Protein AF-A0A3A1WQ90-F1 (afdb_monomer_lite)

Foldseek 3Di:
DPPPPQADQPLLVVLLVCVVVLCLALLLVQCPPPPLNVQLVVLSVQSVVLVPDRPRDNVSSVVSSVSNVVSSVVSCVPRDADLPLLVVLLVCVVVLCPDPLNVPFDPVLVVQLVVLSVQSVVLVPDNRRHNVSSLVSSLSNVVSSLVSVVVVVVVVVPPPDDDDDDDDDDDDDDDPDPDDDPFPQDLSLLVSLLSNQDPDDDDDPLSVQLVVLSVQSVVLVPDPPRHNVSSVVSSVSNVVSVCSSVPPPPPPPPPDDPDVPPPVDDDPPPPPDDDDDDDDDD

Structure (mmCIF, N/CA/C/O backbone):
data_AF-A0A3A1WQ90-F1
#
_entry.id   AF-A0A3A1WQ90-F1
#
loop_
_atom_site.group_PDB
_atom_site.id
_atom_site.type_symbol
_atom_site.label_atom_id
_atom_site.label_alt_id
_atom_site.label_comp_id
_atom_site.label_asym_id
_atom_site.label_entity_id
_atom_site.label_seq_id
_atom_site.pdbx_PDB_ins_code
_atom_site.Cartn_x
_atom_site.Cartn_y
_atom_site.Cartn_z
_atom_site.occupancy
_atom_site.B_iso_or_equiv
_atom_site.auth_seq_id
_atom_site.auth_comp_id
_atom_site.auth_asym_id
_atom_site.auth_atom_id
_atom_site.pdbx_PDB_model_num
ATOM 1 N N . MET A 1 1 ? -37.397 -6.439 45.849 1.00 36.28 1 MET A N 1
ATOM 2 C CA . MET A 1 1 ? -36.110 -6.952 45.339 1.00 36.28 1 MET A CA 1
ATOM 3 C C . MET A 1 1 ? -35.945 -6.419 43.930 1.00 36.28 1 MET A C 1
ATOM 5 O O . MET A 1 1 ? -36.691 -6.826 43.053 1.00 36.28 1 MET A O 1
ATOM 9 N N . THR A 1 2 ? -35.075 -5.435 43.725 1.00 43.12 2 THR A N 1
ATOM 10 C CA . THR A 1 2 ? -34.721 -4.980 42.378 1.00 43.12 2 THR A CA 1
ATOM 11 C C . THR A 1 2 ? -33.923 -6.094 41.717 1.00 43.12 2 THR A C 1
ATOM 13 O O . THR A 1 2 ? -32.880 -6.507 42.220 1.00 43.12 2 THR A O 1
ATOM 16 N N . GLN A 1 3 ? -34.459 -6.636 40.628 1.00 45.94 3 GLN A N 1
ATOM 17 C CA . GLN A 1 3 ? -33.757 -7.579 39.773 1.00 45.94 3 GLN A CA 1
ATOM 18 C C . GLN A 1 3 ? -32.483 -6.867 39.298 1.00 45.94 3 GLN A C 1
ATOM 20 O O . GLN A 1 3 ? -32.550 -5.890 38.555 1.00 45.94 3 GLN A O 1
ATOM 25 N N . LYS A 1 4 ? -31.324 -7.268 39.831 1.00 51.66 4 LYS A N 1
ATOM 26 C CA . LYS A 1 4 ? -30.023 -6.749 39.408 1.00 51.66 4 LYS A CA 1
ATOM 27 C C . LYS A 1 4 ? -29.797 -7.289 37.999 1.00 51.66 4 LYS A C 1
ATOM 29 O O . LYS A 1 4 ? -29.327 -8.412 37.851 1.00 51.66 4 LYS A O 1
ATOM 34 N N . TYR A 1 5 ? -30.236 -6.548 36.984 1.00 58.00 5 TYR A N 1
ATOM 35 C CA . TYR A 1 5 ? -29.960 -6.885 35.592 1.00 58.00 5 TYR A CA 1
ATOM 36 C C . TYR A 1 5 ? -28.440 -6.978 35.442 1.00 58.00 5 TYR A C 1
ATOM 38 O O . TYR A 1 5 ? -27.727 -6.010 35.708 1.00 58.00 5 TYR A O 1
ATOM 46 N N . ALA A 1 6 ? -27.942 -8.174 35.137 1.00 75.50 6 ALA A N 1
ATOM 47 C CA . ALA A 1 6 ? -26.528 -8.377 34.878 1.00 75.50 6 ALA A CA 1
ATOM 48 C C . ALA A 1 6 ? -26.163 -7.641 33.583 1.00 75.50 6 ALA A C 1
ATOM 50 O O . ALA A 1 6 ? -26.893 -7.737 32.599 1.00 75.50 6 ALA A O 1
ATOM 51 N N . THR A 1 7 ? -25.057 -6.901 33.596 1.00 84.81 7 THR A N 1
ATOM 52 C CA . THR A 1 7 ? -24.517 -6.239 32.404 1.00 84.81 7 THR A CA 1
ATOM 53 C C . THR A 1 7 ? -24.142 -7.285 31.351 1.00 84.81 7 THR A C 1
ATOM 55 O O . THR A 1 7 ? -23.389 -8.214 31.659 1.00 84.81 7 THR A O 1
ATOM 58 N N . ASP A 1 8 ? -24.619 -7.127 30.115 1.00 90.56 8 ASP A N 1
ATOM 59 C CA . ASP A 1 8 ? -24.249 -7.998 28.999 1.00 90.56 8 ASP A CA 1
ATOM 60 C C . ASP A 1 8 ? -22.975 -7.478 28.326 1.00 90.56 8 ASP A C 1
ATOM 62 O O . ASP A 1 8 ? -22.942 -6.380 27.770 1.00 90.56 8 ASP A O 1
ATOM 66 N N . LYS A 1 9 ? -21.917 -8.290 28.384 1.00 92.00 9 LYS A N 1
ATOM 67 C CA . LYS A 1 9 ? -20.589 -8.002 27.825 1.00 92.00 9 LYS A CA 1
ATOM 68 C C . LYS A 1 9 ? -20.275 -8.806 26.565 1.00 92.00 9 LYS A C 1
ATOM 70 O O . LYS A 1 9 ? -19.166 -8.677 26.045 1.00 92.00 9 LYS A O 1
ATOM 75 N N . LYS A 1 10 ? -21.200 -9.643 26.080 1.00 92.50 10 LYS A N 1
ATOM 76 C CA . LYS A 1 10 ? -20.929 -10.616 25.014 1.00 92.50 10 LYS A CA 1
ATOM 77 C C . LYS A 1 10 ? -20.397 -9.945 23.749 1.00 92.50 10 LYS A C 1
ATOM 79 O O . LYS A 1 10 ? -19.328 -10.304 23.279 1.00 92.50 10 LYS A O 1
ATOM 84 N N . ASN A 1 11 ? -21.089 -8.921 23.255 1.00 90.50 11 ASN A N 1
ATOM 85 C CA . ASN A 1 11 ? -20.703 -8.245 22.013 1.00 90.50 11 ASN A CA 1
ATOM 86 C C . ASN A 1 11 ? -19.333 -7.557 22.109 1.00 90.50 11 ASN A C 1
ATOM 88 O O . ASN A 1 11 ? -18.578 -7.573 21.144 1.00 90.50 11 ASN A O 1
ATOM 92 N N . LEU A 1 12 ? -19.005 -6.965 23.265 1.00 92.75 12 LEU A N 1
ATOM 93 C CA . LEU A 1 12 ? -17.691 -6.359 23.496 1.00 92.75 12 LEU A CA 1
ATOM 94 C C . LEU A 1 12 ? -16.589 -7.418 23.571 1.00 92.75 12 LEU A C 1
ATOM 96 O O . LEU A 1 12 ? -15.486 -7.177 23.095 1.00 92.75 12 LEU A O 1
ATOM 100 N N . LYS A 1 13 ? -16.886 -8.587 24.148 1.00 91.56 13 LYS A N 1
ATOM 101 C CA . LYS A 1 13 ? -15.952 -9.710 24.204 1.00 91.56 13 LYS A CA 1
ATOM 102 C C . LYS A 1 13 ? -15.689 -10.291 22.813 1.00 91.56 13 LYS A C 1
ATOM 104 O O . LYS A 1 13 ? -14.530 -10.442 22.454 1.00 91.56 13 LYS A O 1
ATOM 109 N N . ASP A 1 14 ? -16.739 -10.545 22.036 1.00 90.88 14 ASP A N 1
ATOM 110 C CA . ASP A 1 14 ? -16.620 -11.069 20.670 1.00 90.88 14 ASP A CA 1
ATOM 111 C C . ASP A 1 14 ? -15.818 -10.101 19.775 1.00 90.88 14 ASP A C 1
ATOM 113 O O . ASP A 1 14 ? -14.917 -10.515 19.049 1.00 90.88 14 ASP A O 1
ATOM 117 N N . GLU A 1 15 ? -16.103 -8.794 19.864 1.00 90.44 15 GLU A N 1
ATOM 118 C CA . GLU A 1 15 ? -15.351 -7.757 19.143 1.00 90.44 15 GLU A CA 1
ATOM 119 C C . GLU A 1 15 ? -13.879 -7.720 19.570 1.00 90.44 15 GLU A C 1
ATOM 121 O O . GLU A 1 15 ? -13.004 -7.546 18.720 1.00 90.44 15 GLU A O 1
ATOM 126 N N . HIS A 1 16 ? -13.623 -7.907 20.871 1.00 88.69 16 HIS A N 1
ATOM 127 C CA . HIS A 1 16 ? -12.279 -7.914 21.424 1.00 88.69 16 HIS A CA 1
ATOM 128 C C . HIS A 1 16 ? -11.449 -9.121 20.954 1.00 88.69 16 HIS A C 1
ATOM 130 O O . HIS A 1 16 ? -10.267 -9.001 20.638 1.00 88.69 16 HIS A O 1
ATOM 136 N N . GLU A 1 17 ? -12.055 -10.305 20.895 1.00 86.12 17 GLU A N 1
ATOM 137 C CA . GLU A 1 17 ? -11.377 -11.526 20.443 1.00 86.12 17 GLU A CA 1
ATOM 138 C C . GLU A 1 17 ? -10.987 -11.444 18.954 1.00 86.12 17 GLU A C 1
ATOM 140 O O . GLU A 1 17 ? -9.893 -11.873 18.575 1.00 86.12 17 GLU A O 1
ATOM 145 N N . ALA A 1 18 ? -11.814 -10.789 18.131 1.00 83.25 18 ALA A N 1
ATOM 146 C CA . ALA A 1 18 ? -11.537 -10.530 16.715 1.00 83.25 18 ALA A CA 1
ATOM 147 C C . ALA A 1 18 ? -10.421 -9.488 16.461 1.00 83.25 18 ALA A C 1
ATOM 149 O O . ALA A 1 18 ? -9.997 -9.306 15.319 1.00 83.25 18 ALA A O 1
ATOM 150 N N . ASP A 1 19 ? -9.930 -8.784 17.489 1.00 82.25 19 ASP A N 1
ATOM 151 C CA . ASP A 1 19 ? -8.873 -7.770 17.334 1.00 82.25 19 ASP A CA 1
ATOM 152 C C . ASP A 1 19 ? -7.534 -8.366 16.906 1.00 82.25 19 ASP A C 1
ATOM 154 O O . ASP A 1 19 ? -6.777 -7.719 16.187 1.00 82.25 19 ASP A O 1
ATOM 158 N N . SER A 1 20 ? -7.250 -9.606 17.311 1.00 79.69 20 SER A N 1
ATOM 159 C CA . SER A 1 20 ? -6.017 -10.298 16.923 1.00 79.69 20 SER A CA 1
ATOM 160 C C . SER A 1 20 ? -5.931 -10.530 15.409 1.00 79.69 20 SER A C 1
ATOM 162 O O . SER A 1 20 ? -4.871 -10.343 14.814 1.00 79.69 20 SER A O 1
ATOM 164 N N . ASP A 1 21 ? -7.053 -10.845 14.762 1.00 87.75 21 ASP A N 1
ATOM 165 C CA . ASP A 1 21 ? -7.129 -10.962 13.304 1.00 87.75 21 ASP A CA 1
ATOM 166 C C . ASP A 1 21 ? -6.999 -9.588 12.633 1.00 87.75 21 ASP A C 1
ATOM 168 O O . ASP A 1 21 ? -6.327 -9.442 11.610 1.00 87.75 21 ASP A O 1
ATOM 172 N N . PHE A 1 22 ? -7.591 -8.553 13.236 1.00 91.25 22 PHE A N 1
ATOM 173 C CA . PHE A 1 22 ? -7.519 -7.191 12.716 1.00 91.25 22 PHE A CA 1
ATOM 174 C C . PHE A 1 22 ? -6.111 -6.585 12.805 1.00 91.25 22 PHE A C 1
ATOM 176 O O . PHE A 1 22 ? -5.673 -5.934 11.859 1.00 91.25 22 PHE A O 1
ATOM 183 N N . GLU A 1 23 ? -5.363 -6.821 13.883 1.00 90.69 23 GLU A N 1
ATOM 184 C CA . GLU A 1 23 ? -3.972 -6.355 14.016 1.00 90.69 23 GLU A CA 1
ATOM 185 C C . GLU A 1 23 ? -3.035 -6.986 12.971 1.00 90.69 23 GLU A C 1
ATOM 187 O O . GLU A 1 23 ? -2.010 -6.402 12.619 1.00 90.69 23 GLU A O 1
ATOM 192 N N . ASN A 1 24 ? -3.405 -8.143 12.417 1.00 90.31 24 ASN A N 1
ATOM 193 C CA . ASN A 1 24 ? -2.681 -8.778 11.318 1.00 90.31 24 ASN A CA 1
ATOM 194 C C . ASN A 1 24 ? -3.121 -8.285 9.927 1.00 90.31 24 ASN A C 1
ATOM 196 O O . ASN A 1 24 ? -2.473 -8.623 8.935 1.00 90.31 24 ASN A O 1
ATOM 200 N N . SER A 1 25 ? -4.180 -7.477 9.828 1.00 94.19 25 SER A N 1
ATOM 201 C CA . SER A 1 25 ? -4.687 -6.958 8.553 1.00 94.19 25 SER A CA 1
ATOM 202 C C . SER A 1 25 ? -3.715 -5.969 7.890 1.00 94.19 25 SER A C 1
ATOM 204 O O . SER A 1 25 ? -2.992 -5.242 8.585 1.00 94.19 25 SER A O 1
ATOM 206 N N . PRO A 1 26 ? -3.699 -5.882 6.546 1.00 94.50 26 PRO A N 1
ATOM 207 C CA . PRO A 1 26 ? -2.886 -4.888 5.857 1.00 94.50 26 PRO A CA 1
ATOM 208 C C . PRO A 1 26 ? -3.291 -3.459 6.231 1.00 94.50 26 PRO A C 1
ATOM 210 O O . PRO A 1 26 ? -2.421 -2.602 6.324 1.00 94.50 26 PRO A O 1
ATOM 213 N N . GLU A 1 27 ? -4.567 -3.184 6.508 1.00 94.06 27 GLU A N 1
ATOM 214 C CA . GLU A 1 27 ? -5.038 -1.856 6.911 1.00 94.06 27 GLU A CA 1
ATOM 215 C C . GLU A 1 27 ? -4.400 -1.393 8.222 1.00 94.06 27 GLU A C 1
ATOM 217 O O . GLU A 1 27 ? -3.956 -0.246 8.320 1.00 94.06 27 GLU A O 1
ATOM 222 N N . PHE A 1 28 ? -4.299 -2.283 9.212 1.00 94.12 28 PHE A N 1
ATOM 223 C CA . PHE A 1 28 ? -3.621 -1.969 10.467 1.00 94.12 28 PHE A CA 1
ATOM 224 C C . PHE A 1 28 ? -2.110 -1.800 10.269 1.00 94.12 28 PHE A C 1
ATOM 226 O O . PHE A 1 28 ? -1.527 -0.830 10.758 1.00 94.12 28 PHE A O 1
ATOM 233 N N . GLN A 1 29 ? -1.476 -2.691 9.500 1.00 93.19 29 GLN A N 1
ATOM 234 C CA . GLN A 1 29 ? -0.044 -2.595 9.196 1.00 93.19 29 GLN A CA 1
ATOM 235 C C . GLN A 1 29 ? 0.300 -1.304 8.432 1.00 93.19 29 GLN A C 1
ATOM 237 O O . GLN A 1 29 ? 1.289 -0.640 8.743 1.00 93.19 29 GLN A O 1
ATOM 242 N N . ASN A 1 30 ? -0.545 -0.894 7.484 1.00 90.25 30 ASN A N 1
ATOM 243 C CA . ASN A 1 30 ? -0.404 0.347 6.718 1.00 90.25 30 ASN A CA 1
ATOM 244 C C . ASN A 1 30 ? -0.595 1.605 7.578 1.00 90.25 30 ASN A C 1
ATOM 246 O O . ASN A 1 30 ? -0.114 2.680 7.217 1.00 90.25 30 ASN A O 1
ATOM 250 N N . ALA A 1 31 ? -1.309 1.488 8.696 1.00 91.81 31 ALA A N 1
ATOM 251 C CA . ALA A 1 31 ? -1.523 2.563 9.655 1.00 91.81 31 ALA A CA 1
ATOM 252 C C . ALA A 1 31 ? -0.442 2.626 10.747 1.00 91.81 31 ALA A C 1
ATOM 254 O O . ALA A 1 31 ? -0.533 3.444 11.662 1.00 91.81 31 ALA A O 1
ATOM 255 N N . ALA A 1 32 ? 0.584 1.771 10.699 1.00 88.44 32 ALA A N 1
ATOM 256 C CA . ALA A 1 32 ? 1.621 1.748 11.721 1.00 88.44 32 ALA A CA 1
ATOM 257 C C . ALA A 1 32 ? 2.259 3.139 11.910 1.00 88.44 32 ALA A C 1
ATOM 259 O O . ALA A 1 32 ? 2.790 3.741 10.978 1.00 88.44 32 ALA A O 1
ATOM 260 N N . GLY A 1 33 ? 2.205 3.649 13.144 1.00 88.06 33 GLY A N 1
ATOM 261 C CA . GLY A 1 33 ? 2.741 4.963 13.504 1.00 88.06 33 GLY A CA 1
ATOM 262 C C . GLY A 1 33 ? 1.810 6.151 13.235 1.00 88.06 33 GLY A C 1
ATOM 263 O O . GLY A 1 33 ? 2.242 7.290 13.416 1.00 88.06 33 GLY A O 1
ATOM 264 N N . THR A 1 34 ? 0.554 5.931 12.830 1.00 90.81 34 THR A N 1
ATOM 265 C CA . THR A 1 34 ? -0.436 7.008 12.673 1.00 90.81 34 THR A CA 1
ATOM 266 C C . THR A 1 34 ? -1.252 7.242 13.952 1.00 90.81 34 THR A C 1
ATOM 268 O O . THR A 1 34 ? -1.393 6.334 14.780 1.00 90.81 34 THR A O 1
ATOM 271 N N . PRO A 1 35 ? -1.835 8.445 14.137 1.00 92.38 35 PRO A N 1
ATOM 272 C CA . PRO A 1 35 ? -2.761 8.709 15.239 1.00 92.38 35 PRO A CA 1
ATOM 273 C C . PRO A 1 35 ? -3.957 7.748 15.282 1.00 92.38 35 PRO A C 1
ATOM 275 O O . PRO A 1 35 ? -4.436 7.417 16.364 1.00 92.38 35 PRO A O 1
ATOM 278 N N . GLU A 1 36 ? -4.434 7.283 14.128 1.00 92.56 36 GLU A N 1
ATOM 279 C CA . GLU A 1 36 ? -5.549 6.345 14.004 1.00 92.56 36 GLU A CA 1
ATOM 280 C C . GLU A 1 36 ? -5.202 4.965 14.583 1.00 92.56 36 GLU A C 1
ATOM 282 O O . GLU A 1 36 ? -6.018 4.378 15.298 1.00 92.56 36 GLU A O 1
ATOM 287 N N . ALA A 1 37 ? -3.982 4.468 14.348 1.00 93.12 37 ALA A N 1
ATOM 288 C CA . ALA A 1 37 ? -3.524 3.206 14.932 1.00 93.12 37 ALA A CA 1
ATOM 289 C C . ALA A 1 37 ? -3.387 3.302 16.457 1.00 93.12 37 ALA A C 1
ATOM 291 O O . ALA A 1 37 ? -3.772 2.380 17.178 1.00 93.12 37 ALA A O 1
ATOM 292 N N . GLU A 1 38 ? -2.902 4.434 16.967 1.00 94.38 38 GLU A N 1
ATOM 293 C CA . GLU A 1 38 ? -2.832 4.679 18.410 1.00 94.38 38 GLU A CA 1
ATOM 294 C C . GLU A 1 38 ? -4.229 4.832 19.036 1.00 94.38 38 GLU A C 1
ATOM 296 O O . GLU A 1 38 ? -4.485 4.313 20.125 1.00 94.38 38 GLU A O 1
ATOM 301 N N . ALA A 1 39 ? -5.171 5.472 18.336 1.00 95.12 39 ALA A N 1
ATOM 302 C CA . ALA A 1 39 ? -6.563 5.569 18.774 1.00 95.12 39 ALA A CA 1
ATOM 303 C C . ALA A 1 39 ? -7.229 4.188 18.879 1.00 95.12 39 ALA A C 1
ATOM 305 O O . ALA A 1 39 ? -7.933 3.923 19.857 1.00 95.12 39 ALA A O 1
ATOM 306 N N . TYR A 1 40 ? -6.963 3.295 17.922 1.00 96.38 40 TYR A N 1
ATOM 307 C CA . TYR A 1 40 ? -7.410 1.905 17.978 1.00 96.38 40 TYR A CA 1
ATOM 308 C C . TYR A 1 40 ? -6.809 1.148 19.167 1.00 96.38 40 TYR A C 1
ATOM 310 O O . TYR A 1 40 ? -7.563 0.591 19.964 1.00 96.38 40 TYR A O 1
ATOM 318 N N . LYS A 1 41 ? -5.482 1.190 19.360 1.00 95.94 41 LYS A N 1
ATOM 319 C CA . LYS A 1 41 ? -4.821 0.537 20.510 1.00 95.94 41 LYS A CA 1
ATOM 320 C C . LYS A 1 41 ? -5.375 1.039 21.842 1.00 95.94 41 LYS A C 1
ATOM 322 O O . LYS A 1 41 ? -5.609 0.259 22.763 1.00 95.94 41 LYS A O 1
ATOM 327 N N . LYS A 1 42 ? -5.650 2.340 21.945 1.00 96.38 42 LYS A N 1
ATOM 328 C CA . LYS A 1 42 ? -6.276 2.912 23.137 1.00 96.38 42 LYS A CA 1
ATOM 329 C C . LYS A 1 42 ? -7.706 2.397 23.338 1.00 96.38 42 LYS A C 1
ATOM 331 O O . LYS A 1 42 ? -8.077 2.060 24.462 1.00 96.38 42 LYS A O 1
ATOM 336 N N . ALA A 1 43 ? -8.515 2.336 22.280 1.00 96.94 43 ALA A N 1
ATOM 337 C CA . ALA A 1 43 ? -9.874 1.798 22.356 1.00 96.94 43 ALA A CA 1
ATOM 338 C C . ALA A 1 43 ? -9.878 0.314 22.764 1.00 96.94 43 ALA A C 1
ATOM 340 O O . ALA A 1 43 ? -10.706 -0.094 23.577 1.00 96.94 43 ALA A O 1
ATOM 341 N N . LEU A 1 44 ? -8.906 -0.456 22.270 1.00 95.62 44 LEU A N 1
ATOM 342 C CA . LEU A 1 44 ? -8.659 -1.848 22.636 1.00 95.62 44 LEU A CA 1
ATOM 343 C C . LEU A 1 44 ? -8.351 -2.009 24.132 1.00 95.62 44 LEU A C 1
ATOM 345 O O . LEU A 1 44 ? -8.929 -2.856 24.816 1.00 95.62 44 LEU A O 1
ATOM 349 N N . GLU A 1 45 ? -7.453 -1.186 24.671 1.00 96.00 45 GLU A N 1
ATOM 350 C CA . GLU A 1 45 ? -7.146 -1.187 26.104 1.00 96.00 45 GLU A CA 1
ATOM 351 C C . GLU A 1 45 ? -8.350 -0.794 26.963 1.00 96.00 45 GLU A C 1
ATOM 353 O O . GLU A 1 45 ? -8.593 -1.396 28.012 1.00 96.00 45 GLU A O 1
ATOM 358 N N . ASP A 1 46 ? -9.113 0.211 26.534 1.00 95.69 46 ASP A N 1
ATOM 359 C CA . ASP A 1 46 ? -10.304 0.659 27.250 1.00 95.69 46 ASP A CA 1
ATOM 360 C C . ASP A 1 46 ? -11.401 -0.426 27.235 1.00 95.69 46 ASP A C 1
ATOM 362 O O . ASP A 1 46 ? -12.014 -0.686 28.274 1.00 95.69 46 ASP A O 1
ATOM 366 N N . ALA A 1 47 ? -11.575 -1.144 26.121 1.00 96.38 47 ALA A N 1
ATOM 367 C CA . ALA A 1 47 ? -12.440 -2.322 26.033 1.00 96.38 47 ALA A CA 1
ATOM 368 C C . ALA A 1 47 ? -12.015 -3.428 27.014 1.00 96.38 47 ALA A C 1
ATOM 370 O O . ALA A 1 47 ? -12.848 -3.920 27.781 1.00 96.38 47 ALA A O 1
ATOM 371 N N . LYS A 1 48 ? -10.716 -3.760 27.079 1.00 95.94 48 LYS A N 1
ATOM 372 C CA . LYS A 1 48 ? -10.168 -4.734 28.047 1.00 95.94 48 LYS A CA 1
ATOM 373 C C . LYS A 1 48 ? -10.463 -4.336 29.495 1.00 95.94 48 LYS A C 1
ATOM 375 O O . LYS A 1 48 ? -10.856 -5.184 30.298 1.00 95.94 48 LYS A O 1
ATOM 380 N N . LYS A 1 49 ? -10.311 -3.053 29.846 1.00 96.62 49 LYS A N 1
ATOM 381 C CA . LYS A 1 49 ? -10.628 -2.548 31.197 1.00 96.62 49 LYS A CA 1
ATOM 382 C C . LYS A 1 49 ? -12.106 -2.746 31.534 1.00 96.62 49 LYS A C 1
ATOM 384 O O . LYS A 1 49 ? -12.415 -3.247 32.611 1.00 96.62 49 LYS A O 1
ATOM 389 N N . VAL A 1 50 ? -13.010 -2.412 30.611 1.00 96.56 50 VAL A N 1
ATOM 390 C CA . VAL A 1 50 ? -14.461 -2.576 30.807 1.00 96.56 50 VAL A CA 1
ATOM 391 C C . VAL A 1 50 ? -14.858 -4.052 30.912 1.00 96.56 50 VAL A C 1
ATOM 393 O O . VAL A 1 50 ? -15.695 -4.412 31.745 1.00 96.56 50 VAL A O 1
ATOM 396 N N . LEU A 1 51 ? -14.241 -4.935 30.125 1.00 93.94 51 LEU A N 1
ATOM 397 C CA . LEU A 1 51 ? -14.465 -6.380 30.222 1.00 93.94 51 LEU A CA 1
ATOM 398 C C . LEU A 1 51 ? -14.064 -6.927 31.600 1.00 93.94 51 LEU A C 1
ATOM 400 O O . LEU A 1 51 ? -14.839 -7.678 32.199 1.00 93.94 51 LEU A O 1
ATOM 404 N N . ASN A 1 52 ? -12.930 -6.473 32.135 1.00 94.81 52 ASN A N 1
ATOM 405 C CA . ASN A 1 52 ? -12.391 -6.915 33.422 1.00 94.81 52 ASN A CA 1
ATOM 406 C C . ASN A 1 52 ? -13.051 -6.265 34.652 1.00 94.81 52 ASN A C 1
ATOM 408 O O . ASN A 1 52 ? -12.887 -6.777 35.756 1.00 94.81 52 ASN A O 1
ATOM 412 N N . ASP A 1 53 ? -13.801 -5.170 34.496 1.00 94.81 53 ASP A N 1
ATOM 413 C CA . ASP A 1 53 ? -14.481 -4.503 35.614 1.00 94.81 53 ASP A CA 1
ATOM 414 C C . ASP A 1 53 ? -15.793 -5.227 35.996 1.00 94.81 53 ASP A C 1
ATOM 416 O O . ASP A 1 53 ? -16.768 -5.177 35.237 1.00 94.81 53 ASP A O 1
ATOM 420 N N . PRO A 1 54 ? -15.885 -5.881 37.171 1.00 91.50 54 PRO A N 1
ATOM 421 C CA . PRO A 1 54 ? -17.092 -6.597 37.593 1.00 91.50 54 PRO A CA 1
ATOM 422 C C . PRO A 1 54 ? -18.296 -5.675 37.850 1.00 91.50 54 PRO A C 1
ATOM 424 O O . PRO A 1 54 ? -19.425 -6.162 37.914 1.00 91.50 54 PRO A O 1
ATOM 427 N N . ASN A 1 55 ? -18.073 -4.366 37.988 1.00 92.88 55 ASN A N 1
ATOM 428 C CA . ASN A 1 55 ? -19.107 -3.358 38.216 1.00 92.88 55 ASN A CA 1
ATOM 429 C C . ASN A 1 55 ? -19.410 -2.516 36.968 1.00 92.88 55 ASN A C 1
ATOM 431 O O . ASN A 1 55 ? -20.185 -1.563 37.065 1.00 92.88 55 ASN A O 1
ATOM 435 N N . ALA A 1 56 ? -18.834 -2.862 35.810 1.00 94.12 56 ALA A N 1
ATOM 436 C CA . ALA A 1 56 ? -19.095 -2.156 34.565 1.00 94.12 56 ALA A CA 1
ATOM 437 C C . ALA A 1 56 ? -20.601 -2.079 34.278 1.00 94.12 56 ALA A C 1
ATOM 439 O O . ALA A 1 56 ? -21.322 -3.081 34.297 1.00 94.12 56 ALA A O 1
ATOM 440 N N . THR A 1 57 ? -21.063 -0.873 33.981 1.00 94.81 57 THR A N 1
ATOM 441 C CA . THR A 1 57 ? -22.435 -0.586 33.562 1.00 94.81 57 THR A CA 1
ATOM 442 C C . THR A 1 57 ? -22.629 -0.900 32.082 1.00 94.81 57 THR A C 1
ATOM 444 O O . THR A 1 57 ? -21.676 -0.866 31.303 1.00 94.81 57 THR A O 1
ATOM 447 N N . GLN A 1 58 ? -23.877 -1.131 31.664 1.00 93.56 58 GLN A N 1
ATOM 448 C CA . GLN A 1 58 ? -24.189 -1.350 30.247 1.00 93.56 58 GLN A CA 1
ATOM 449 C C . GLN A 1 58 ? -23.736 -0.175 29.369 1.00 93.56 58 GLN A C 1
ATOM 451 O O . GLN A 1 58 ? -23.125 -0.389 28.332 1.00 93.56 58 GLN A O 1
ATOM 456 N N . ALA A 1 59 ? -23.908 1.064 29.842 1.00 94.44 59 ALA A N 1
ATOM 457 C CA . ALA A 1 59 ? -23.450 2.251 29.123 1.00 94.44 59 ALA A CA 1
ATOM 458 C C . ALA A 1 59 ? -21.926 2.266 28.892 1.00 94.44 59 ALA A C 1
ATOM 460 O O . ALA A 1 59 ? -21.472 2.701 27.838 1.00 94.44 59 ALA A O 1
ATOM 461 N N . GLN A 1 60 ? -21.124 1.779 29.849 1.00 96.62 60 GLN A N 1
ATOM 462 C CA . GLN A 1 60 ? -19.669 1.662 29.675 1.00 96.62 60 GLN A CA 1
ATOM 463 C C . GLN A 1 60 ? -19.301 0.579 28.657 1.00 96.62 60 GLN A C 1
ATOM 465 O O . GLN A 1 60 ? -18.366 0.773 27.883 1.00 96.62 60 GLN A O 1
ATOM 470 N N . VAL A 1 61 ? -20.032 -0.540 28.646 1.00 96.19 61 VAL A N 1
ATOM 471 C CA . VAL A 1 61 ? -19.846 -1.616 27.661 1.00 96.19 61 VAL A CA 1
ATOM 472 C C . VAL A 1 61 ? -20.180 -1.127 26.257 1.00 96.19 61 VAL A C 1
ATOM 474 O O . VAL A 1 61 ? -19.362 -1.281 25.351 1.00 96.19 61 VAL A O 1
ATOM 477 N N . ASP A 1 62 ? -21.339 -0.495 26.088 1.00 95.19 62 ASP A N 1
ATOM 478 C CA . ASP A 1 62 ? -21.812 -0.012 24.791 1.00 95.19 62 ASP A CA 1
ATOM 479 C C . ASP A 1 62 ? -20.888 1.083 24.235 1.00 95.19 62 ASP A C 1
ATOM 481 O O . ASP A 1 62 ? -20.540 1.074 23.054 1.00 95.19 62 ASP A O 1
ATOM 485 N N . GLU A 1 63 ? -20.426 1.997 25.092 1.00 97.00 63 GLU A N 1
ATOM 486 C CA . GLU A 1 63 ? -19.493 3.056 24.705 1.00 97.00 63 GLU A CA 1
ATOM 487 C C . GLU A 1 63 ? -18.109 2.509 24.324 1.00 97.00 63 GLU A C 1
ATOM 489 O O . GLU A 1 63 ? -17.512 2.980 23.353 1.00 97.00 63 GLU A O 1
ATOM 494 N N . ALA A 1 64 ? -17.592 1.513 25.053 1.00 97.62 64 ALA A N 1
ATOM 495 C CA . ALA A 1 64 ? -16.333 0.856 24.703 1.00 97.62 64 ALA A CA 1
ATOM 496 C C . ALA A 1 64 ? -16.442 0.100 23.371 1.00 97.62 64 ALA A C 1
ATOM 498 O O . ALA A 1 64 ? -15.562 0.232 22.519 1.00 97.62 64 ALA A O 1
ATOM 499 N N . LEU A 1 65 ? -17.550 -0.619 23.157 1.00 96.25 65 LEU A N 1
ATOM 500 C CA . LEU A 1 65 ? -17.828 -1.329 21.908 1.00 96.25 65 LEU A CA 1
ATOM 501 C C . LEU A 1 65 ? -17.890 -0.363 20.724 1.00 96.25 65 LEU A C 1
ATOM 503 O O . LEU A 1 65 ? -17.263 -0.598 19.690 1.00 96.25 65 LEU A O 1
ATOM 507 N N . ARG A 1 66 ? -18.621 0.744 20.881 1.00 97.25 66 ARG A N 1
ATOM 508 C CA . ARG A 1 66 ? -18.742 1.780 19.854 1.00 97.25 66 ARG A CA 1
ATOM 509 C C . ARG A 1 66 ? -17.379 2.378 19.507 1.00 97.25 66 ARG A C 1
ATOM 511 O O . ARG A 1 66 ? -17.023 2.419 18.336 1.00 97.25 66 ARG A O 1
ATOM 518 N N . LYS A 1 67 ? -16.591 2.784 20.509 1.00 97.50 67 LYS A N 1
ATOM 519 C CA . LYS A 1 67 ? -15.248 3.354 20.300 1.00 97.50 67 LYS A CA 1
ATOM 520 C C . LYS A 1 67 ? -14.307 2.402 19.566 1.00 97.50 67 LYS A C 1
ATOM 522 O O . LYS A 1 67 ? -13.596 2.845 18.667 1.00 97.50 67 LYS A O 1
ATOM 527 N N . LEU A 1 68 ? -14.305 1.122 19.936 1.00 96.38 68 LEU A N 1
ATOM 528 C CA . LEU A 1 68 ? -13.466 0.113 19.289 1.00 96.38 68 LEU A CA 1
ATOM 529 C C . LEU A 1 68 ? -13.847 -0.062 17.812 1.00 96.38 68 LEU A C 1
ATOM 531 O O . LEU A 1 68 ? -12.979 -0.006 16.940 1.00 96.38 68 LEU A O 1
ATOM 535 N N . ARG A 1 69 ? -15.147 -0.171 17.515 1.00 95.88 69 ARG A N 1
ATOM 536 C CA . ARG A 1 69 ? -15.659 -0.270 16.138 1.00 95.88 69 ARG A CA 1
ATOM 537 C C . ARG A 1 69 ? -15.371 0.971 15.305 1.00 95.88 69 ARG A C 1
ATOM 539 O O . ARG A 1 69 ? -14.947 0.849 14.160 1.00 95.88 69 ARG A O 1
ATOM 546 N N . ASP A 1 70 ? -15.576 2.155 15.870 1.00 96.25 70 ASP A N 1
ATOM 547 C CA . ASP A 1 70 ? -15.308 3.418 15.182 1.00 96.25 70 ASP A CA 1
ATOM 548 C C . ASP A 1 70 ? -13.820 3.533 14.818 1.00 96.25 70 ASP A C 1
ATOM 550 O O . ASP A 1 70 ? -13.489 3.913 13.694 1.00 96.25 70 ASP A O 1
ATOM 554 N N . ALA A 1 71 ? -12.921 3.135 15.726 1.00 96.38 71 ALA A N 1
ATOM 555 C CA . ALA A 1 71 ? -11.485 3.133 15.467 1.00 96.38 71 ALA A CA 1
ATOM 556 C C . ALA A 1 71 ? -11.078 2.115 14.384 1.00 96.38 71 ALA A C 1
ATOM 558 O O . ALA A 1 71 ? -10.317 2.468 13.481 1.00 96.38 71 ALA A O 1
ATOM 559 N N . LYS A 1 72 ? -11.630 0.889 14.405 1.00 94.69 72 LYS A N 1
ATOM 560 C CA . LYS A 1 72 ? -11.434 -0.098 13.322 1.00 94.69 72 LYS A CA 1
ATOM 561 C C . LYS A 1 72 ? -11.901 0.442 11.975 1.00 94.69 72 LYS A C 1
ATOM 563 O O . LYS A 1 72 ? -11.163 0.400 10.995 1.00 94.69 72 LYS A O 1
ATOM 568 N N . ASN A 1 73 ? -13.113 0.987 11.925 1.00 94.62 73 ASN A N 1
ATOM 569 C CA . ASN A 1 73 ? -13.689 1.523 10.695 1.00 94.62 73 ASN A CA 1
ATOM 570 C C . ASN A 1 73 ? -12.878 2.700 10.148 1.00 94.62 73 ASN A C 1
ATOM 572 O O . ASN A 1 73 ? -12.715 2.815 8.933 1.00 94.62 73 ASN A O 1
ATOM 576 N N . ALA A 1 74 ? -12.357 3.569 11.018 1.00 93.94 74 ALA A N 1
ATOM 577 C CA . ALA A 1 74 ? -11.472 4.654 10.609 1.00 93.94 74 ALA A CA 1
ATOM 578 C C . ALA A 1 74 ? -10.229 4.102 9.899 1.00 93.94 74 ALA A C 1
ATOM 580 O O . ALA A 1 74 ? -9.967 4.489 8.761 1.00 93.94 74 ALA A O 1
ATOM 581 N N . LEU A 1 75 ? -9.550 3.129 10.515 1.00 94.19 75 LEU A N 1
ATOM 582 C CA . LEU A 1 75 ? -8.377 2.468 9.944 1.00 94.19 75 LEU A CA 1
ATOM 583 C C . LEU A 1 75 ? -8.668 1.806 8.593 1.00 94.19 75 LEU A C 1
ATOM 585 O O . LEU A 1 75 ? -7.961 2.055 7.615 1.00 94.19 75 LEU A O 1
ATOM 589 N N . VAL A 1 76 ? -9.750 1.026 8.514 1.00 92.38 76 VAL A N 1
ATOM 590 C CA . VAL A 1 76 ? -10.159 0.344 7.276 1.00 92.38 76 VAL A CA 1
ATOM 591 C C . VAL A 1 76 ? -10.451 1.335 6.155 1.00 92.38 76 VAL A C 1
ATOM 593 O O . VAL A 1 76 ? -10.187 1.051 4.991 1.00 92.38 76 VAL A O 1
ATOM 596 N N . ASN A 1 77 ? -10.998 2.508 6.464 1.00 89.81 77 ASN A N 1
ATOM 597 C CA . ASN A 1 77 ? -11.357 3.486 5.443 1.00 89.81 77 ASN A CA 1
ATOM 598 C C . ASN A 1 77 ? -10.170 4.335 4.973 1.00 89.81 77 ASN A C 1
ATOM 600 O O . ASN A 1 77 ? -10.128 4.693 3.794 1.00 89.81 77 ASN A O 1
ATOM 604 N N . SER A 1 78 ? -9.214 4.658 5.849 1.00 89.81 78 SER A N 1
ATOM 605 C CA . SER A 1 78 ? -8.090 5.546 5.517 1.00 89.81 78 SER A CA 1
ATOM 606 C C . SER A 1 78 ? -6.812 4.823 5.079 1.00 89.81 78 SER A C 1
ATOM 608 O O . SER A 1 78 ? -5.994 5.441 4.389 1.00 89.81 78 SER A O 1
ATOM 610 N N . HIS A 1 79 ? -6.643 3.540 5.422 1.00 92.06 79 HIS A N 1
ATOM 611 C CA . HIS A 1 79 ? -5.384 2.800 5.233 1.00 92.06 79 HIS A CA 1
ATOM 612 C C . HIS A 1 79 ? -5.501 1.543 4.360 1.00 92.06 79 HIS A C 1
ATOM 614 O O . HIS A 1 79 ? -4.674 0.635 4.451 1.00 92.06 79 HIS A O 1
ATOM 620 N N . LYS A 1 80 ? -6.485 1.506 3.454 1.00 92.56 80 LYS A N 1
ATOM 621 C CA . LYS A 1 80 ? -6.554 0.467 2.413 1.00 92.56 80 LYS A CA 1
ATOM 622 C C . LYS A 1 80 ? -5.279 0.443 1.578 1.00 92.56 80 LYS A C 1
ATOM 624 O O . LYS A 1 80 ? -4.768 1.499 1.200 1.00 92.56 80 LYS A O 1
ATOM 629 N N . THR A 1 81 ? -4.829 -0.759 1.232 1.00 92.00 81 THR A N 1
ATOM 630 C CA . THR A 1 81 ? -3.740 -0.946 0.273 1.00 92.00 81 THR A CA 1
ATOM 631 C C . THR A 1 81 ? -4.174 -0.469 -1.115 1.00 92.00 81 THR A C 1
ATOM 633 O O . THR A 1 81 ? -5.154 -0.959 -1.678 1.00 92.00 81 THR A O 1
ATOM 636 N N . ASP A 1 82 ? -3.428 0.473 -1.688 1.00 91.00 82 ASP A N 1
ATOM 637 C CA . ASP A 1 82 ? -3.615 0.972 -3.048 1.00 91.00 82 ASP A CA 1
ATOM 638 C C . ASP A 1 82 ? -2.656 0.258 -4.006 1.00 91.00 82 ASP A C 1
ATOM 640 O O . ASP A 1 82 ? -1.443 0.473 -3.983 1.00 91.00 82 ASP A O 1
ATOM 644 N N . LYS A 1 83 ? -3.226 -0.581 -4.876 1.00 91.69 83 LYS A N 1
ATOM 645 C CA . LYS A 1 83 ? -2.503 -1.381 -5.875 1.00 91.69 83 LYS A CA 1
ATOM 646 C C . LYS A 1 83 ? -2.478 -0.757 -7.272 1.00 91.69 83 LYS A C 1
ATOM 648 O O . LYS A 1 83 ? -1.857 -1.317 -8.173 1.00 91.69 83 LYS A O 1
ATOM 653 N N . SER A 1 84 ? -3.135 0.385 -7.474 1.00 90.75 84 SER A N 1
ATOM 654 C CA . SER A 1 84 ? -3.399 0.947 -8.809 1.00 90.75 84 SER A CA 1
ATOM 655 C C . SER A 1 84 ? -2.127 1.218 -9.616 1.00 90.75 84 SER A C 1
ATOM 657 O O . SER A 1 84 ? -2.053 0.893 -10.797 1.00 90.75 84 SER A O 1
ATOM 659 N N . SER A 1 85 ? -1.091 1.762 -8.977 1.00 79.38 85 SER A N 1
ATOM 660 C CA . SER A 1 85 ? 0.172 2.080 -9.655 1.00 79.38 85 SER A CA 1
ATOM 661 C C . SER A 1 85 ? 0.961 0.832 -10.053 1.00 79.38 85 SER A C 1
ATOM 663 O O . SER A 1 85 ? 1.569 0.817 -11.120 1.00 79.38 85 SER A O 1
ATOM 665 N N . LEU A 1 86 ? 0.926 -0.216 -9.222 1.00 85.31 86 LEU A N 1
ATOM 666 C CA . LEU A 1 86 ? 1.536 -1.510 -9.536 1.00 85.31 86 LEU A CA 1
ATOM 667 C C . LEU A 1 86 ? 0.793 -2.218 -10.667 1.00 85.31 86 LEU A C 1
ATOM 669 O O . LEU A 1 86 ? 1.433 -2.750 -11.569 1.00 85.31 86 LEU A O 1
ATOM 673 N N . GLN A 1 87 ? -0.540 -2.172 -10.640 1.00 92.06 87 GLN A N 1
ATOM 674 C CA . GLN A 1 87 ? -1.391 -2.738 -11.682 1.00 92.06 87 GLN A CA 1
ATOM 675 C C . GLN A 1 87 ? -1.105 -2.076 -13.032 1.00 92.06 87 GLN A C 1
ATOM 677 O O . GLN A 1 87 ? -0.777 -2.767 -13.987 1.00 92.06 87 GLN A O 1
ATOM 682 N N . ASN A 1 88 ? -1.113 -0.740 -13.081 1.00 84.56 88 ASN A N 1
ATOM 683 C CA . ASN A 1 88 ? -0.824 0.007 -14.305 1.00 84.56 88 ASN A CA 1
ATOM 684 C C . ASN A 1 88 ? 0.566 -0.315 -14.880 1.00 84.56 88 ASN A C 1
ATOM 686 O O . ASN A 1 88 ? 0.712 -0.430 -16.092 1.00 84.56 88 ASN A O 1
ATOM 690 N N . GLU A 1 89 ? 1.590 -0.460 -14.033 1.00 82.38 89 GLU A N 1
ATOM 691 C CA . GLU A 1 89 ? 2.940 -0.812 -14.496 1.00 82.38 89 GLU A CA 1
ATOM 692 C C . GLU A 1 89 ? 3.014 -2.255 -15.019 1.00 82.38 89 GLU A C 1
ATOM 694 O O . GLU A 1 89 ? 3.689 -2.514 -16.013 1.00 82.38 89 GLU A O 1
ATOM 699 N N . ALA A 1 90 ? 2.320 -3.194 -14.369 1.00 91.38 90 ALA A N 1
ATOM 700 C CA . ALA A 1 90 ? 2.258 -4.587 -14.804 1.00 91.38 90 ALA A CA 1
ATOM 701 C C . ALA A 1 90 ? 1.450 -4.760 -16.103 1.00 91.38 90 ALA A C 1
ATOM 703 O O . ALA A 1 90 ? 1.811 -5.593 -16.934 1.00 91.38 90 ALA A O 1
ATOM 704 N N . ASP A 1 91 ? 0.392 -3.968 -16.291 1.00 89.31 91 ASP A N 1
ATOM 705 C CA . ASP A 1 91 ? -0.443 -3.970 -17.497 1.00 89.31 91 ASP A CA 1
ATOM 706 C C . ASP A 1 91 ? 0.264 -3.342 -18.710 1.00 89.31 91 ASP A C 1
ATOM 708 O O . ASP A 1 91 ? -0.085 -3.653 -19.847 1.00 89.31 91 ASP A O 1
ATOM 712 N N . ASP A 1 92 ? 1.289 -2.509 -18.492 1.00 86.19 92 ASP A N 1
ATOM 713 C CA . ASP A 1 92 ? 2.136 -1.928 -19.547 1.00 86.19 92 ASP A CA 1
ATOM 714 C C . ASP A 1 92 ? 3.181 -2.924 -20.109 1.00 86.19 92 ASP A C 1
ATOM 716 O O . ASP A 1 92 ? 3.856 -2.634 -21.099 1.00 86.19 92 ASP A O 1
ATOM 720 N N . ASP A 1 93 ? 3.310 -4.126 -19.527 1.00 91.50 93 ASP A N 1
ATOM 721 C CA . ASP A 1 93 ? 4.247 -5.180 -19.969 1.00 91.50 93 ASP A CA 1
ATOM 722 C C . ASP A 1 93 ? 4.184 -5.476 -21.482 1.00 91.50 93 ASP A C 1
ATOM 724 O O . ASP A 1 93 ? 5.235 -5.453 -22.132 1.00 91.50 93 ASP A O 1
ATOM 728 N N . PRO A 1 94 ? 3.006 -5.682 -22.110 1.00 89.25 94 PRO A N 1
ATOM 729 C CA . PRO A 1 94 ? 2.936 -5.943 -23.546 1.00 89.25 94 PRO A CA 1
ATOM 730 C C . PRO A 1 94 ? 3.499 -4.795 -24.392 1.00 89.25 94 PRO A C 1
ATOM 732 O O . PRO A 1 94 ? 4.113 -5.039 -25.430 1.00 89.25 94 PRO A O 1
ATOM 735 N N . VAL A 1 95 ? 3.315 -3.543 -23.958 1.00 82.44 95 VAL A N 1
ATOM 736 C CA . VAL A 1 95 ? 3.845 -2.363 -24.657 1.00 82.44 95 VAL A CA 1
ATOM 737 C C . VAL A 1 95 ? 5.362 -2.336 -24.541 1.00 82.44 95 VAL A C 1
ATOM 739 O O . VAL A 1 95 ? 6.059 -2.185 -25.546 1.00 82.44 95 VAL A O 1
ATOM 742 N N . PHE A 1 96 ? 5.883 -2.542 -23.333 1.00 83.19 96 PHE A N 1
ATOM 743 C CA . PHE A 1 96 ? 7.318 -2.538 -23.086 1.00 83.19 96 PHE A CA 1
ATOM 744 C C . PHE A 1 96 ? 8.048 -3.655 -23.843 1.00 83.19 96 PHE A C 1
ATOM 746 O O . PHE A 1 96 ? 9.078 -3.393 -24.468 1.00 83.19 96 PHE A O 1
ATOM 753 N N . ARG A 1 97 ? 7.491 -4.873 -23.865 1.00 87.56 97 ARG A N 1
ATOM 754 C CA . ARG A 1 97 ? 8.071 -6.022 -24.582 1.00 87.56 97 ARG A CA 1
ATOM 755 C C . ARG A 1 97 ? 8.168 -5.831 -26.092 1.00 87.56 97 ARG A C 1
ATOM 757 O O . ARG A 1 97 ? 9.080 -6.365 -26.717 1.00 87.56 97 ARG A O 1
ATOM 764 N N . ASN A 1 98 ? 7.252 -5.059 -26.669 1.00 79.12 98 ASN A N 1
ATOM 765 C CA . ASN A 1 98 ? 7.280 -4.709 -28.089 1.00 79.12 98 ASN A CA 1
ATOM 766 C C . ASN A 1 98 ? 8.281 -3.584 -28.405 1.00 79.12 98 ASN A C 1
ATOM 768 O O . ASN A 1 98 ? 8.541 -3.296 -29.574 1.00 79.12 98 ASN A O 1
ATOM 772 N N . GLY A 1 99 ? 8.839 -2.928 -27.385 1.00 74.06 99 GLY A N 1
ATOM 773 C CA . GLY A 1 99 ? 9.816 -1.862 -27.544 1.00 74.06 99 GLY A CA 1
ATOM 774 C C . GLY A 1 99 ? 11.197 -2.382 -27.941 1.00 74.06 99 GLY A C 1
ATOM 775 O O . GLY A 1 99 ? 11.675 -3.397 -27.433 1.00 74.06 99 GLY A O 1
ATOM 776 N N . VAL A 1 100 ? 11.892 -1.616 -28.789 1.00 75.25 100 VAL A N 1
ATOM 777 C CA . VAL A 1 100 ? 13.281 -1.898 -29.200 1.00 75.25 100 VAL A CA 1
ATOM 778 C C . VAL A 1 100 ? 14.217 -2.161 -28.007 1.00 75.25 100 VAL A C 1
ATOM 780 O O . VAL A 1 100 ? 14.985 -3.119 -28.099 1.00 75.25 100 VAL A O 1
ATOM 783 N N . PRO A 1 101 ? 14.152 -1.413 -26.878 1.00 75.44 101 PRO A N 1
ATOM 784 C CA . PRO A 1 101 ? 15.015 -1.687 -25.730 1.00 75.44 101 PRO A CA 1
ATOM 785 C C . PRO A 1 101 ? 14.890 -3.116 -25.197 1.00 75.44 101 PRO A C 1
ATOM 787 O O . PRO A 1 101 ? 15.902 -3.722 -24.860 1.00 75.44 101 PRO A O 1
ATOM 790 N N . TYR A 1 102 ? 13.674 -3.668 -25.161 1.00 77.31 102 TYR A N 1
ATOM 791 C CA . TYR A 1 102 ? 13.426 -5.029 -24.690 1.00 77.31 102 TYR A CA 1
ATOM 792 C C . TYR A 1 102 ? 13.865 -6.078 -25.715 1.00 77.31 102 TYR A C 1
ATOM 794 O O . TYR A 1 102 ? 14.523 -7.049 -25.356 1.00 77.31 102 TYR A O 1
ATOM 802 N N . LEU A 1 103 ? 13.565 -5.859 -26.999 1.00 78.00 103 LEU A N 1
ATOM 803 C CA . LEU A 1 103 ? 13.894 -6.800 -28.078 1.00 78.00 103 LEU A CA 1
ATOM 804 C C . LEU A 1 103 ? 15.400 -7.049 -28.240 1.00 78.00 103 LEU A C 1
ATOM 806 O O . LEU A 1 103 ? 15.789 -8.111 -28.722 1.00 78.00 103 LEU A O 1
ATOM 810 N N . ILE A 1 104 ? 16.244 -6.087 -27.852 1.00 78.50 104 ILE A N 1
ATOM 811 C CA . ILE A 1 104 ? 17.709 -6.212 -27.932 1.00 78.50 104 ILE A CA 1
ATOM 812 C C . ILE A 1 104 ? 18.392 -6.351 -26.561 1.00 78.50 104 ILE A C 1
ATOM 814 O O . ILE A 1 104 ? 19.630 -6.311 -26.468 1.00 78.50 104 ILE A O 1
ATOM 818 N N . ALA A 1 105 ? 17.601 -6.479 -25.494 1.00 77.19 105 ALA A N 1
ATOM 819 C CA . ALA A 1 105 ? 18.102 -6.716 -24.148 1.00 77.19 105 ALA A CA 1
ATOM 820 C C . ALA A 1 105 ? 18.813 -8.075 -24.062 1.00 77.19 105 ALA A C 1
ATOM 822 O O . ALA A 1 105 ? 18.493 -9.015 -24.790 1.00 77.19 105 ALA A O 1
ATOM 823 N N . GLY A 1 106 ? 19.810 -8.175 -23.181 1.00 81.19 106 GLY A N 1
ATOM 824 C CA . GLY A 1 106 ? 20.459 -9.451 -22.900 1.00 81.19 106 GLY A CA 1
ATOM 825 C C . GLY A 1 106 ? 19.577 -10.339 -22.023 1.00 81.19 106 GLY A C 1
ATOM 826 O O . GLY A 1 106 ? 18.693 -9.852 -21.315 1.00 81.19 106 GLY A O 1
ATOM 827 N N . SER A 1 107 ? 19.843 -11.649 -22.044 1.00 88.06 107 SER A N 1
ATOM 828 C CA . SER A 1 107 ? 19.105 -12.616 -21.221 1.00 88.06 107 SER A CA 1
ATOM 829 C C . SER A 1 107 ? 19.072 -12.244 -19.730 1.00 88.06 107 SER A C 1
ATOM 831 O O . SER A 1 107 ? 17.978 -12.249 -19.179 1.00 88.06 107 SER A O 1
ATOM 833 N N . PRO A 1 108 ? 20.183 -11.826 -19.079 1.00 86.88 108 PRO A N 1
ATOM 834 C CA . PRO A 1 108 ? 20.148 -11.477 -17.656 1.00 86.88 108 PRO A CA 1
ATOM 835 C C . PRO A 1 108 ? 19.190 -10.324 -17.326 1.00 86.88 108 PRO A C 1
ATOM 837 O O . PRO A 1 108 ? 18.502 -10.364 -16.312 1.00 86.88 108 PRO A O 1
ATOM 840 N N . GLU A 1 109 ? 19.109 -9.295 -18.175 1.00 82.44 109 GLU A N 1
ATOM 841 C CA . GLU A 1 109 ? 18.207 -8.165 -17.932 1.00 82.44 109 GLU A CA 1
ATOM 842 C C . GLU A 1 109 ? 16.739 -8.533 -18.159 1.00 82.44 109 GLU A C 1
ATOM 844 O O . GLU A 1 109 ? 15.859 -8.077 -17.426 1.00 82.44 109 GLU A O 1
ATOM 849 N N . VAL A 1 110 ? 16.478 -9.364 -19.171 1.00 90.31 110 VAL A N 1
ATOM 850 C CA . VAL A 1 110 ? 15.141 -9.893 -19.455 1.00 90.31 110 VAL A CA 1
ATOM 851 C C . VAL A 1 110 ? 14.667 -10.792 -18.315 1.00 90.31 110 VAL A C 1
ATOM 853 O O . VAL A 1 110 ? 13.516 -10.672 -17.891 1.00 90.31 110 VAL A O 1
ATOM 856 N N . ASP A 1 111 ? 15.542 -11.646 -17.786 1.00 94.31 111 ASP A N 1
ATOM 857 C CA . ASP A 1 111 ? 15.244 -12.532 -16.660 1.00 94.31 111 ASP A CA 1
ATOM 858 C C . ASP A 1 111 ? 14.940 -11.731 -15.386 1.00 94.31 111 ASP A C 1
ATOM 860 O O . ASP A 1 111 ? 13.913 -11.973 -14.748 1.00 94.31 111 ASP A O 1
ATOM 864 N N . ASP A 1 112 ? 15.752 -10.713 -15.072 1.00 90.19 112 ASP A N 1
ATOM 865 C CA . ASP A 1 112 ? 15.516 -9.793 -13.951 1.00 90.19 112 ASP A CA 1
ATOM 866 C C . ASP A 1 112 ? 14.144 -9.102 -14.052 1.00 90.19 112 ASP A C 1
ATOM 868 O O . ASP A 1 112 ? 13.397 -9.029 -13.069 1.00 90.19 112 ASP A O 1
ATOM 872 N N . TYR A 1 113 ? 13.795 -8.593 -15.240 1.00 91.19 113 TYR A N 1
ATOM 873 C CA . TYR A 1 113 ? 12.503 -7.946 -15.484 1.00 91.19 113 TYR A CA 1
ATOM 874 C C . TYR A 1 113 ? 11.338 -8.931 -15.361 1.00 91.19 113 TYR A C 1
ATOM 876 O O . TYR A 1 113 ? 10.347 -8.638 -14.690 1.00 91.19 113 TYR A O 1
ATOM 884 N N . ASN A 1 114 ? 11.459 -10.121 -15.953 1.00 96.50 114 ASN A N 1
ATOM 885 C CA . ASN A 1 114 ? 10.431 -11.157 -15.871 1.00 96.50 114 ASN A CA 1
ATOM 886 C C . ASN A 1 114 ? 10.216 -11.618 -14.422 1.00 96.50 114 ASN A C 1
ATOM 888 O O . ASN A 1 114 ? 9.073 -11.812 -14.002 1.00 96.50 114 ASN A O 1
ATOM 892 N N . GLN A 1 115 ? 11.289 -11.746 -13.636 1.00 96.31 115 GLN A N 1
ATOM 893 C CA . GLN A 1 115 ? 11.192 -12.042 -12.211 1.00 96.31 115 GLN A CA 1
ATOM 894 C C . GLN A 1 115 ? 10.457 -10.922 -11.462 1.00 96.31 115 GLN A C 1
ATOM 896 O O . GLN A 1 115 ? 9.533 -11.205 -10.699 1.00 96.31 115 GLN A O 1
ATOM 901 N N . ALA A 1 116 ? 10.819 -9.658 -11.695 1.00 88.06 116 ALA A N 1
ATOM 902 C CA . ALA A 1 116 ? 10.158 -8.521 -11.058 1.00 88.06 116 ALA A CA 1
ATOM 903 C C . ALA A 1 116 ? 8.667 -8.421 -11.434 1.00 88.06 116 ALA A C 1
ATOM 905 O O . ALA A 1 116 ? 7.836 -8.127 -10.576 1.00 88.06 116 ALA A O 1
ATOM 906 N N . LEU A 1 117 ? 8.311 -8.720 -12.686 1.00 97.25 117 LEU A N 1
ATOM 907 C CA . LEU A 1 117 ? 6.923 -8.761 -13.150 1.00 97.25 117 LEU A CA 1
ATOM 908 C C . LEU A 1 117 ? 6.130 -9.895 -12.483 1.00 97.25 117 LEU A C 1
ATOM 910 O O . LEU A 1 117 ? 4.974 -9.702 -12.106 1.00 97.25 117 LEU A O 1
ATOM 914 N N . ASN A 1 118 ? 6.740 -11.066 -12.299 1.00 97.69 118 ASN A N 1
ATOM 915 C CA . ASN A 1 118 ? 6.113 -12.173 -11.576 1.00 97.69 118 ASN A CA 1
ATOM 916 C C . ASN A 1 118 ? 5.881 -11.821 -10.101 1.00 97.69 118 ASN A C 1
ATOM 918 O O . ASN A 1 118 ? 4.789 -12.047 -9.586 1.00 97.69 118 ASN A O 1
ATOM 922 N N . GLU A 1 119 ? 6.862 -11.210 -9.434 1.00 92.88 119 GLU A N 1
ATOM 923 C CA . GLU A 1 119 ? 6.712 -10.726 -8.056 1.00 92.88 119 GLU A CA 1
ATOM 924 C C . GLU A 1 119 ? 5.616 -9.654 -7.941 1.00 92.88 119 GLU A C 1
ATOM 926 O O . GLU A 1 119 ? 4.783 -9.723 -7.036 1.00 92.88 119 GLU A O 1
ATOM 931 N N . ALA A 1 120 ? 5.545 -8.717 -8.892 1.00 92.06 120 ALA A N 1
ATOM 932 C CA . ALA A 1 120 ? 4.461 -7.741 -8.978 1.00 92.06 120 ALA A CA 1
ATOM 933 C C . ALA A 1 120 ? 3.087 -8.415 -9.088 1.00 92.06 120 ALA A C 1
ATOM 935 O O . ALA A 1 120 ? 2.168 -8.059 -8.352 1.00 92.06 120 ALA A O 1
ATOM 936 N N . ARG A 1 121 ? 2.947 -9.431 -9.948 1.00 98.12 121 ARG A N 1
ATOM 937 C CA . ARG A 1 121 ? 1.695 -10.192 -10.105 1.00 98.12 121 ARG A CA 1
ATOM 938 C C . ARG A 1 121 ? 1.306 -10.952 -8.838 1.00 98.12 121 ARG A C 1
ATOM 940 O O . ARG A 1 121 ? 0.126 -10.960 -8.493 1.00 98.12 121 ARG A O 1
ATOM 947 N N . LEU A 1 122 ? 2.273 -11.527 -8.120 1.00 98.44 122 LEU A N 1
ATOM 948 C CA . LEU A 1 122 ? 2.021 -12.173 -6.828 1.00 98.44 122 LEU A CA 1
ATOM 949 C C . LEU A 1 122 ? 1.450 -11.172 -5.817 1.00 98.44 122 LEU A C 1
ATOM 951 O O . LEU A 1 122 ? 0.389 -11.423 -5.248 1.00 98.44 122 LEU A O 1
ATOM 955 N N . VAL A 1 123 ? 2.076 -10.001 -5.674 1.00 96.38 123 VAL A N 1
ATOM 956 C CA . VAL A 1 123 ? 1.598 -8.935 -4.774 1.00 96.38 123 VAL A CA 1
ATOM 957 C C . VAL A 1 123 ? 0.228 -8.391 -5.200 1.00 96.38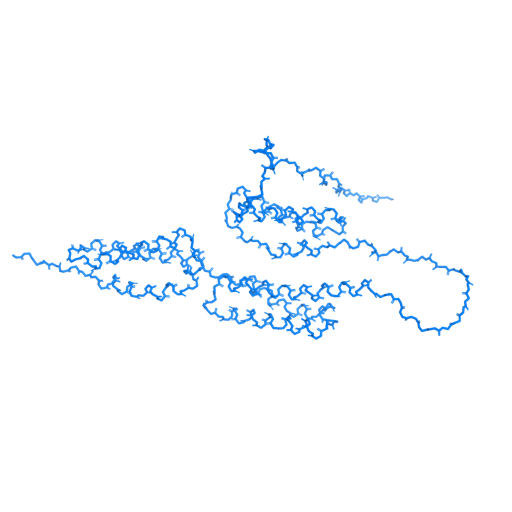 123 VAL A C 1
ATOM 959 O O . VAL A 1 123 ? -0.621 -8.106 -4.353 1.00 96.38 123 VAL A O 1
ATOM 962 N N . LEU A 1 124 ? -0.038 -8.274 -6.504 1.00 96.88 124 LEU A N 1
ATOM 963 C CA . LEU A 1 124 ? -1.354 -7.875 -7.015 1.00 96.88 124 LEU A CA 1
ATOM 964 C C . LEU A 1 124 ? -2.443 -8.887 -6.633 1.00 96.88 124 LEU A C 1
ATOM 966 O O . LEU A 1 124 ? -3.515 -8.473 -6.183 1.00 96.88 124 LEU A O 1
ATOM 970 N N . SER A 1 125 ? -2.145 -10.185 -6.727 1.00 98.00 125 SER A N 1
ATOM 971 C CA . SER A 1 125 ? -3.076 -11.271 -6.392 1.00 98.00 125 SER A CA 1
ATOM 972 C C . SER A 1 125 ? -3.262 -11.524 -4.892 1.00 98.00 125 SER A C 1
ATOM 974 O O . SER A 1 125 ? -4.279 -12.090 -4.502 1.00 98.00 125 SER A O 1
ATOM 976 N N . ASP A 1 126 ? -2.315 -11.098 -4.053 1.00 96.75 126 ASP A N 1
ATOM 977 C CA . ASP A 1 126 ? -2.352 -11.333 -2.608 1.00 96.75 126 ASP A CA 1
ATOM 978 C C . ASP A 1 126 ? -3.375 -10.410 -1.908 1.00 96.75 126 ASP A C 1
ATOM 980 O O . ASP A 1 126 ? -3.163 -9.192 -1.858 1.00 96.75 126 ASP A O 1
ATOM 984 N N . PRO A 1 127 ? -4.480 -10.935 -1.345 1.00 95.12 127 PRO A N 1
ATOM 985 C CA . PRO A 1 127 ? -5.478 -10.117 -0.653 1.00 95.12 127 PRO A CA 1
ATOM 986 C C . PRO A 1 127 ? -4.945 -9.458 0.628 1.00 95.12 127 PRO A C 1
ATOM 988 O O . PRO A 1 127 ? -5.542 -8.490 1.092 1.00 95.12 127 PRO A O 1
ATOM 991 N N . HIS A 1 128 ? -3.825 -9.936 1.176 1.00 94.56 128 HIS A N 1
ATOM 992 C CA . HIS A 1 128 ? -3.205 -9.427 2.400 1.00 94.56 128 HIS A CA 1
ATOM 993 C C . HIS A 1 128 ? -1.953 -8.583 2.141 1.00 94.56 128 HIS A C 1
ATOM 995 O O . HIS A 1 128 ? -1.242 -8.232 3.082 1.00 94.56 128 HIS A O 1
ATOM 1001 N N . ALA A 1 129 ? -1.697 -8.211 0.884 1.00 93.62 129 ALA A N 1
ATOM 1002 C CA . ALA A 1 129 ? -0.581 -7.340 0.552 1.00 93.62 129 ALA A CA 1
ATOM 1003 C C . ALA A 1 129 ? -0.689 -5.990 1.281 1.00 93.62 129 ALA A C 1
ATOM 1005 O O . ALA A 1 129 ? -1.692 -5.275 1.189 1.00 93.62 129 ALA A O 1
ATOM 1006 N N . THR A 1 130 ? 0.392 -5.612 1.950 1.00 92.38 130 THR A N 1
ATOM 1007 C CA . THR A 1 130 ? 0.592 -4.287 2.541 1.00 92.38 130 THR A CA 1
ATOM 1008 C C . THR A 1 130 ? 0.997 -3.268 1.480 1.00 92.38 130 THR A C 1
ATOM 1010 O O . THR A 1 130 ? 1.536 -3.617 0.424 1.00 92.38 130 THR A O 1
ATOM 1013 N N . GLN A 1 131 ? 0.826 -1.982 1.781 1.00 91.88 131 GLN A N 1
ATOM 1014 C CA . GLN A 1 131 ? 1.306 -0.907 0.916 1.00 91.88 131 GLN A CA 1
ATOM 1015 C C . GLN A 1 131 ? 2.823 -0.990 0.706 1.00 91.88 131 GLN A C 1
ATOM 1017 O O . GLN A 1 131 ? 3.298 -0.804 -0.408 1.00 91.88 131 GLN A O 1
ATOM 1022 N N . ALA A 1 132 ? 3.586 -1.354 1.740 1.00 80.25 132 ALA A N 1
ATOM 1023 C CA . ALA A 1 132 ? 5.035 -1.504 1.633 1.00 80.25 132 ALA A CA 1
ATOM 10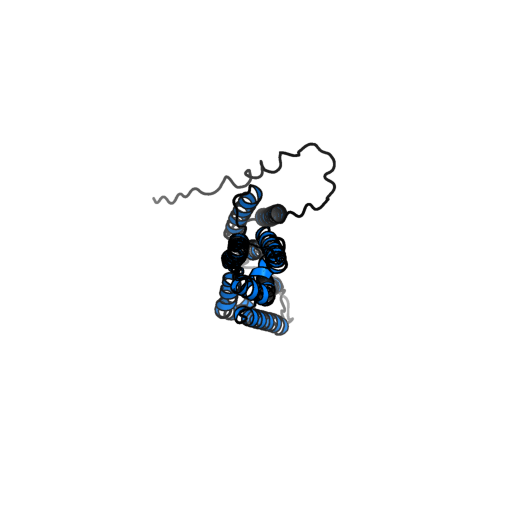24 C C . ALA A 1 132 ? 5.445 -2.601 0.632 1.00 80.25 132 ALA A C 1
ATOM 1026 O O . ALA A 1 132 ? 6.394 -2.413 -0.130 1.00 80.25 132 ALA A O 1
ATOM 1027 N N . GLN A 1 133 ? 4.727 -3.731 0.596 1.00 84.69 133 GLN A N 1
ATOM 1028 C CA . GLN A 1 133 ? 4.961 -4.789 -0.395 1.00 84.69 133 GLN A CA 1
ATOM 1029 C C . GLN A 1 133 ? 4.606 -4.325 -1.812 1.00 84.69 133 GLN A C 1
ATOM 1031 O O . GLN A 1 133 ? 5.369 -4.585 -2.743 1.00 84.69 133 GLN A O 1
ATOM 1036 N N . VAL A 1 134 ? 3.490 -3.607 -1.974 1.00 83.44 134 VAL A N 1
ATOM 1037 C CA . VAL A 1 134 ? 3.089 -3.016 -3.261 1.00 83.44 134 VAL A CA 1
ATOM 1038 C C . VAL A 1 134 ? 4.145 -2.037 -3.768 1.00 83.44 134 VAL A C 1
ATOM 1040 O O . VAL A 1 134 ? 4.587 -2.147 -4.913 1.00 83.44 134 VAL A O 1
ATOM 1043 N N . ASP A 1 135 ? 4.597 -1.126 -2.912 1.00 77.06 135 ASP A N 1
ATOM 1044 C CA . ASP A 1 135 ? 5.594 -0.113 -3.252 1.00 77.06 135 ASP A CA 1
ATOM 1045 C C . ASP A 1 135 ? 6.950 -0.754 -3.582 1.00 77.06 135 ASP A C 1
ATOM 1047 O O . ASP A 1 135 ? 7.624 -0.347 -4.532 1.00 77.06 135 ASP A O 1
ATOM 1051 N N . ALA A 1 136 ? 7.347 -1.795 -2.841 1.00 75.81 136 ALA A N 1
ATOM 1052 C CA . ALA A 1 136 ? 8.573 -2.543 -3.103 1.00 75.81 136 ALA A CA 1
ATOM 1053 C C . ALA A 1 136 ? 8.532 -3.269 -4.456 1.00 75.81 136 ALA A C 1
ATOM 1055 O O . ALA A 1 136 ? 9.500 -3.187 -5.218 1.00 75.81 136 ALA A O 1
ATOM 1056 N N . ALA A 1 137 ? 7.419 -3.935 -4.774 1.00 78.88 137 ALA A N 1
ATOM 1057 C CA . ALA A 1 137 ? 7.234 -4.614 -6.053 1.00 78.88 137 ALA A CA 1
ATOM 1058 C C . ALA A 1 137 ? 7.203 -3.622 -7.226 1.00 78.88 137 ALA A C 1
ATOM 1060 O O . ALA A 1 137 ? 7.875 -3.842 -8.234 1.00 78.88 137 ALA A O 1
ATOM 1061 N N . LEU A 1 138 ? 6.505 -2.491 -7.070 1.00 82.69 138 LEU A N 1
ATOM 1062 C CA . LEU A 1 138 ? 6.453 -1.424 -8.074 1.00 82.69 138 LEU A CA 1
ATOM 1063 C C . LEU A 1 138 ? 7.843 -0.863 -8.356 1.00 82.69 138 LEU A C 1
ATOM 1065 O O . LEU A 1 138 ? 8.247 -0.729 -9.513 1.00 82.69 138 LEU A O 1
ATOM 1069 N N . ARG A 1 139 ? 8.593 -0.559 -7.294 1.00 76.00 139 ARG A N 1
ATOM 1070 C CA . ARG A 1 139 ? 9.962 -0.062 -7.405 1.00 76.00 139 ARG A CA 1
ATOM 1071 C C . ARG A 1 139 ? 10.848 -1.059 -8.149 1.00 76.00 139 ARG A C 1
ATOM 1073 O O . ARG A 1 139 ? 11.528 -0.663 -9.090 1.00 76.00 139 ARG A O 1
ATOM 1080 N N . LYS A 1 140 ? 10.808 -2.344 -7.785 1.00 78.06 140 LYS A N 1
ATOM 1081 C CA . LYS A 1 140 ? 11.623 -3.384 -8.430 1.00 78.06 140 LYS A CA 1
ATOM 1082 C C . LYS A 1 140 ? 11.276 -3.564 -9.913 1.00 78.06 140 LYS A C 1
ATOM 1084 O O . LYS A 1 140 ? 12.179 -3.655 -10.749 1.00 78.06 140 LYS A O 1
ATOM 1089 N N . LEU A 1 141 ? 9.986 -3.573 -10.258 1.00 82.50 141 LEU A N 1
ATOM 1090 C CA . LEU A 1 141 ? 9.531 -3.667 -11.649 1.00 82.50 141 LEU A CA 1
ATOM 1091 C C . LEU A 1 141 ? 10.017 -2.470 -12.481 1.00 82.50 141 LEU A C 1
ATOM 1093 O O . LEU A 1 141 ? 10.536 -2.643 -13.583 1.00 82.50 141 LEU A O 1
ATOM 1097 N N . ARG A 1 142 ? 9.944 -1.258 -11.926 1.00 79.81 142 ARG A N 1
ATOM 1098 C CA . ARG A 1 142 ? 10.444 -0.045 -12.588 1.00 79.81 142 ARG A CA 1
ATOM 1099 C C . ARG A 1 142 ? 11.962 -0.011 -12.719 1.00 79.81 142 ARG A C 1
ATOM 1101 O O . ARG A 1 142 ? 12.462 0.362 -13.773 1.00 79.81 142 ARG A O 1
ATOM 1108 N N . GLU A 1 143 ? 12.699 -0.409 -11.685 1.00 74.50 143 GLU A N 1
ATOM 1109 C CA . GLU A 1 143 ? 14.168 -0.446 -11.704 1.00 74.50 143 GLU A CA 1
ATOM 1110 C C . GLU A 1 143 ? 14.702 -1.415 -12.773 1.00 74.50 143 GLU A C 1
ATOM 1112 O O . GLU A 1 143 ? 15.649 -1.090 -13.488 1.00 74.50 143 GLU A O 1
ATOM 1117 N N . THR A 1 144 ? 14.085 -2.591 -12.922 1.00 77.00 144 THR A N 1
ATOM 1118 C CA . THR A 1 144 ? 14.483 -3.587 -13.937 1.00 77.00 144 THR A CA 1
ATOM 1119 C C . THR A 1 144 ? 14.114 -3.149 -15.356 1.00 77.00 144 THR A C 1
ATOM 1121 O O . THR A 1 144 ? 14.952 -3.233 -16.256 1.00 77.00 144 THR A O 1
ATOM 1124 N N . LYS A 1 145 ? 12.917 -2.578 -15.549 1.00 80.50 145 LYS A N 1
ATOM 1125 C CA . LYS A 1 145 ? 12.506 -1.928 -16.806 1.00 80.50 145 LYS A CA 1
ATOM 1126 C C . LYS A 1 145 ? 13.480 -0.818 -17.211 1.00 80.50 145 LYS A C 1
ATOM 1128 O O . LYS A 1 145 ? 13.930 -0.771 -18.355 1.00 80.50 145 LYS A O 1
ATOM 1133 N N . GLN A 1 146 ? 13.858 0.039 -16.261 1.00 76.56 146 GLN A N 1
ATOM 1134 C CA . GLN A 1 146 ? 14.791 1.138 -16.500 1.00 76.56 146 GLN A CA 1
ATOM 1135 C C . GLN A 1 146 ? 16.192 0.630 -16.850 1.00 76.56 146 GLN A C 1
ATOM 1137 O O . GLN A 1 146 ? 16.795 1.135 -17.788 1.00 76.56 146 GLN A O 1
ATOM 1142 N N . ARG A 1 147 ? 16.683 -0.425 -16.189 1.00 74.75 147 ARG A N 1
ATOM 1143 C CA . ARG A 1 147 ? 17.988 -1.034 -16.502 1.00 74.75 147 ARG A CA 1
ATOM 1144 C C . ARG A 1 147 ? 18.088 -1.489 -17.959 1.00 74.75 147 ARG A C 1
ATOM 1146 O O . ARG A 1 147 ? 19.129 -1.296 -18.585 1.00 74.75 147 ARG A O 1
ATOM 1153 N N . ILE A 1 148 ? 17.020 -2.073 -18.504 1.00 77.31 148 ILE A N 1
ATOM 1154 C CA . ILE A 1 148 ? 16.949 -2.457 -19.922 1.00 77.31 148 ILE A CA 1
ATOM 1155 C C . ILE A 1 148 ? 17.066 -1.218 -20.824 1.00 77.31 148 ILE A C 1
ATOM 1157 O O . ILE A 1 148 ? 17.852 -1.212 -21.773 1.00 77.31 148 ILE A O 1
ATOM 1161 N N . ILE A 1 149 ? 16.330 -0.152 -20.503 1.00 76.19 149 ILE A N 1
ATOM 1162 C CA . ILE A 1 149 ? 16.349 1.114 -21.252 1.00 76.19 149 ILE A CA 1
ATOM 1163 C C . ILE A 1 149 ? 17.736 1.775 -21.189 1.00 76.19 149 ILE A C 1
ATOM 1165 O O . ILE A 1 149 ? 18.271 2.199 -22.213 1.00 76.19 149 ILE A O 1
ATOM 1169 N N . ASP A 1 150 ? 18.360 1.812 -20.016 1.00 72.12 150 ASP A N 1
ATOM 1170 C CA . ASP A 1 150 ? 19.680 2.413 -19.821 1.00 72.12 150 ASP A CA 1
ATOM 1171 C C . ASP A 1 150 ? 20.759 1.640 -20.591 1.00 72.12 150 ASP A C 1
ATOM 1173 O O . ASP A 1 150 ? 21.626 2.234 -21.239 1.00 72.12 150 ASP A O 1
ATOM 1177 N N . LYS A 1 151 ? 20.690 0.302 -20.601 1.00 71.12 151 LYS A N 1
ATOM 1178 C CA . LYS A 1 151 ? 21.599 -0.524 -21.411 1.00 71.12 151 LYS A CA 1
ATOM 1179 C C . LYS A 1 151 ? 21.415 -0.314 -22.908 1.00 71.12 151 LYS A C 1
ATOM 1181 O O . LYS A 1 151 ? 22.406 -0.279 -23.635 1.00 71.12 151 LYS A O 1
ATOM 1186 N N . PHE A 1 152 ? 20.180 -0.149 -23.368 1.00 73.62 152 PHE A N 1
ATOM 1187 C CA . PHE A 1 152 ? 19.900 0.216 -24.754 1.00 73.62 152 PHE A CA 1
ATOM 1188 C C . PHE A 1 152 ? 20.561 1.556 -25.119 1.00 73.62 152 PHE A C 1
ATOM 1190 O O . PHE A 1 152 ? 21.324 1.626 -26.083 1.00 73.62 152 PHE A O 1
ATOM 1197 N N . ASN A 1 153 ? 20.350 2.590 -24.300 1.00 66.56 153 ASN A N 1
ATOM 1198 C CA . ASN A 1 153 ? 20.889 3.931 -24.541 1.00 66.56 153 ASN A CA 1
ATOM 1199 C C . ASN A 1 153 ? 22.425 3.965 -24.489 1.00 66.56 153 ASN A C 1
ATOM 1201 O O . ASN A 1 153 ? 23.067 4.598 -25.324 1.00 66.56 153 ASN A O 1
ATOM 1205 N N . THR A 1 154 ? 23.036 3.249 -23.543 1.00 63.97 154 THR A N 1
ATOM 1206 C CA . THR A 1 154 ? 24.502 3.163 -23.428 1.00 63.97 154 THR A CA 1
ATOM 1207 C C . THR A 1 154 ? 25.144 2.362 -24.562 1.00 63.97 154 THR A C 1
ATOM 1209 O O . THR A 1 154 ? 26.207 2.748 -25.041 1.00 63.97 154 THR A O 1
ATOM 1212 N N . ARG A 1 155 ? 24.494 1.299 -25.057 1.00 62.28 155 ARG A N 1
ATOM 1213 C CA . ARG A 1 155 ? 24.964 0.538 -26.229 1.00 62.28 155 ARG A CA 1
ATOM 1214 C C . ARG A 1 155 ? 24.820 1.336 -27.532 1.00 62.28 155 ARG A C 1
ATOM 1216 O O . ARG A 1 155 ? 25.682 1.225 -28.398 1.00 62.28 155 ARG A O 1
ATOM 1223 N N . GLY A 1 156 ? 23.787 2.174 -27.648 1.00 51.41 156 GLY A N 1
ATOM 1224 C CA . GLY A 1 156 ? 23.601 3.098 -28.775 1.00 51.41 156 GLY A CA 1
ATOM 1225 C C . GLY A 1 156 ? 24.699 4.164 -28.902 1.00 51.41 156 GLY A C 1
ATOM 1226 O O . GLY A 1 156 ? 24.964 4.630 -30.004 1.00 51.41 156 GLY A O 1
ATOM 1227 N N . ASN A 1 157 ? 25.392 4.484 -27.804 1.00 47.16 157 ASN A N 1
ATOM 1228 C CA . ASN A 1 157 ? 26.516 5.428 -27.774 1.00 47.16 157 ASN A CA 1
ATOM 1229 C C . ASN A 1 157 ? 27.892 4.782 -28.050 1.00 47.16 157 ASN A C 1
ATOM 1231 O O . ASN A 1 157 ? 28.897 5.486 -28.055 1.00 47.16 157 ASN A O 1
ATOM 1235 N N . GLY A 1 158 ? 27.959 3.458 -28.248 1.00 41.91 158 GLY A N 1
ATOM 1236 C CA . GLY A 1 158 ? 29.210 2.691 -28.341 1.00 41.91 158 GLY A CA 1
ATOM 1237 C C . GLY A 1 158 ? 29.461 1.993 -29.680 1.00 41.91 158 GLY A C 1
ATOM 1238 O O . GLY A 1 158 ? 30.297 1.094 -29.733 1.00 41.91 158 GLY A O 1
ATOM 1239 N N . PHE A 1 159 ? 28.747 2.354 -30.751 1.00 41.31 159 PHE A N 1
ATOM 1240 C CA . PHE A 1 159 ? 29.007 1.823 -32.096 1.00 41.31 159 PHE A CA 1
ATOM 1241 C C . PHE A 1 159 ? 30.221 2.531 -32.724 1.00 41.31 159 PHE A C 1
ATOM 1243 O O . PHE A 1 159 ? 30.104 3.232 -33.726 1.00 41.31 159 PHE A O 1
ATOM 1250 N N . ASP A 1 160 ? 31.386 2.380 -32.093 1.00 42.84 160 ASP A N 1
ATOM 1251 C CA . ASP A 1 160 ? 32.670 2.728 -32.695 1.00 42.84 160 ASP A CA 1
ATOM 1252 C C . ASP A 1 160 ? 33.066 1.591 -33.652 1.00 42.84 160 ASP A C 1
ATOM 1254 O O . ASP A 1 160 ? 32.968 0.405 -33.322 1.00 42.84 160 ASP A O 1
ATOM 1258 N N . GLY A 1 161 ? 33.377 1.956 -34.891 1.00 38.72 161 GLY A N 1
ATOM 1259 C CA . GLY A 1 161 ? 33.285 1.082 -36.057 1.00 38.72 161 GLY A CA 1
ATOM 1260 C C . GLY A 1 161 ? 34.150 -0.179 -36.002 1.00 38.72 161 GLY A C 1
ATOM 1261 O O . GLY A 1 161 ? 35.374 -0.115 -35.921 1.00 38.72 161 GLY A O 1
ATOM 1262 N N . TYR A 1 162 ? 33.525 -1.341 -36.200 1.00 33.72 162 TYR A N 1
ATOM 1263 C CA . TYR A 1 162 ? 34.238 -2.509 -36.708 1.00 33.72 162 TYR A CA 1
ATOM 1264 C C . TYR A 1 162 ? 34.209 -2.476 -38.241 1.00 33.72 162 TYR A C 1
ATOM 1266 O O . TYR A 1 162 ? 33.233 -2.900 -38.861 1.00 33.72 162 TYR A O 1
ATOM 1274 N N . VAL A 1 163 ? 35.270 -1.947 -38.858 1.00 32.09 163 VAL A N 1
ATOM 1275 C CA . VAL A 1 163 ? 35.520 -2.069 -40.304 1.00 32.09 163 VAL A CA 1
ATOM 1276 C C . VAL A 1 163 ? 36.636 -3.103 -40.501 1.00 32.09 163 VAL A C 1
ATOM 1278 O O . VAL A 1 163 ? 37.729 -2.912 -39.962 1.00 32.09 163 VAL A O 1
ATOM 1281 N N . PRO A 1 164 ? 36.417 -4.204 -41.245 1.00 37.91 164 PRO A N 1
ATOM 1282 C CA . PRO A 1 164 ? 37.492 -5.120 -41.583 1.00 37.91 164 PRO A CA 1
ATOM 1283 C C . PRO A 1 164 ? 38.444 -4.463 -42.595 1.00 37.91 164 PRO A C 1
ATOM 1285 O O . PRO A 1 164 ? 38.033 -3.957 -43.634 1.00 37.91 164 PRO A O 1
ATOM 1288 N N . ASN A 1 165 ? 39.725 -4.485 -42.237 1.00 45.91 165 ASN A N 1
ATOM 1289 C CA . ASN A 1 165 ? 40.917 -4.025 -42.952 1.00 45.91 165 ASN A CA 1
ATOM 1290 C C . ASN A 1 165 ? 40.943 -4.301 -44.475 1.00 45.91 165 ASN A C 1
ATOM 1292 O O . ASN A 1 165 ? 40.921 -5.469 -44.858 1.00 45.91 165 ASN A O 1
ATOM 1296 N N . ALA A 1 166 ? 41.127 -3.260 -45.307 1.00 29.30 166 ALA A N 1
ATOM 1297 C CA . ALA A 1 166 ? 42.001 -3.278 -46.498 1.00 29.30 166 ALA A CA 1
ATOM 1298 C C . ALA A 1 166 ? 42.077 -1.906 -47.213 1.00 29.30 166 ALA A C 1
ATOM 1300 O O . ALA A 1 166 ? 41.071 -1.422 -47.716 1.00 29.30 166 ALA A O 1
ATOM 1301 N N . GLY A 1 167 ? 43.299 -1.375 -47.365 1.00 29.27 167 GLY A N 1
ATOM 1302 C CA . GLY A 1 167 ? 43.722 -0.538 -48.505 1.00 29.27 167 GLY A CA 1
ATOM 1303 C C . GLY A 1 167 ? 43.352 0.950 -48.468 1.00 29.27 167 GLY A C 1
ATOM 1304 O O . GLY A 1 167 ? 42.188 1.313 -48.377 1.00 29.27 167 GLY A O 1
ATOM 1305 N N 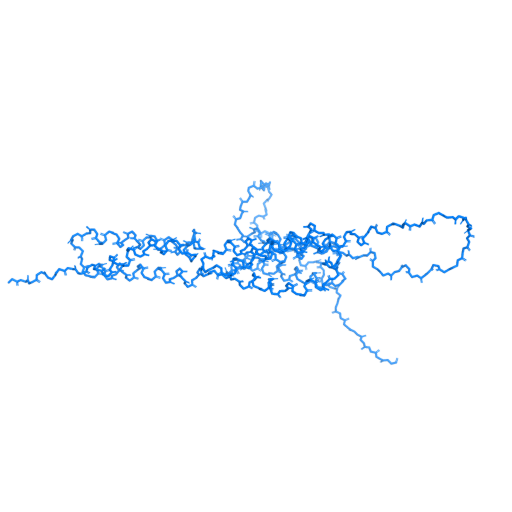. GLY A 1 168 ? 44.364 1.819 -48.561 1.00 33.88 168 GLY A N 1
ATOM 1306 C CA . GLY A 1 168 ? 44.203 3.274 -48.524 1.00 33.88 168 GLY A CA 1
ATOM 1307 C C . GLY A 1 168 ? 43.548 3.875 -49.768 1.00 33.88 168 GLY A C 1
ATOM 1308 O O . GLY A 1 168 ? 43.499 3.231 -50.806 1.00 33.88 168 GLY A O 1
ATOM 1309 N N . HIS A 1 169 ? 43.065 5.111 -49.630 1.00 27.53 169 HIS A N 1
ATOM 1310 C CA . HIS A 1 169 ? 43.280 6.247 -50.537 1.00 27.53 169 HIS A CA 1
ATOM 1311 C C . HIS A 1 169 ? 42.587 7.495 -49.953 1.00 27.53 169 HIS A C 1
ATOM 1313 O O . HIS A 1 169 ? 41.428 7.452 -49.547 1.00 27.53 169 HIS A O 1
ATOM 1319 N N . GLU A 1 170 ? 43.348 8.585 -49.868 1.00 27.53 170 GLU A N 1
ATOM 1320 C CA . GLU A 1 170 ? 42.928 9.931 -49.463 1.00 27.53 170 GLU A CA 1
ATOM 1321 C C . GLU A 1 170 ? 42.099 10.614 -50.571 1.00 27.53 170 GLU A C 1
ATOM 1323 O O . GLU A 1 170 ? 42.385 10.410 -51.752 1.00 27.53 170 GLU A O 1
ATOM 1328 N N . GLY A 1 171 ? 41.155 11.490 -50.195 1.00 25.03 171 GLY A N 1
ATOM 1329 C CA . GLY A 1 171 ? 40.745 12.627 -51.040 1.00 25.03 171 GLY A CA 1
ATOM 1330 C C . GLY A 1 171 ? 39.260 12.758 -51.414 1.00 25.03 171 GLY A C 1
ATOM 1331 O O . GLY A 1 171 ? 38.837 12.264 -52.451 1.00 25.03 171 GLY A O 1
ATOM 1332 N N . ASP A 1 172 ? 38.542 13.529 -50.590 1.00 25.34 172 ASP A N 1
ATOM 1333 C CA . ASP A 1 172 ? 37.492 14.526 -50.883 1.00 25.34 172 ASP A CA 1
ATOM 1334 C C . ASP A 1 172 ? 36.169 14.184 -51.607 1.00 25.34 172 ASP A C 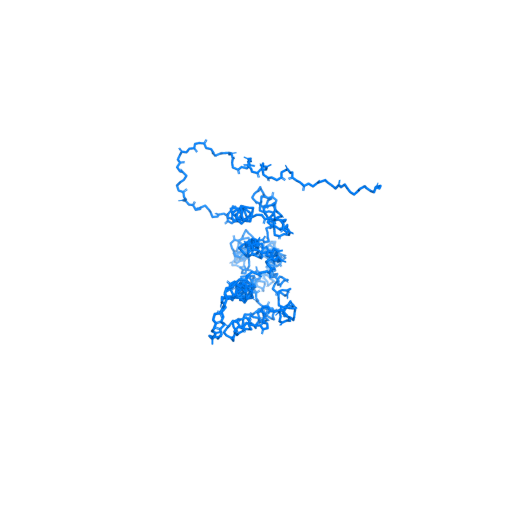1
ATOM 1336 O O . ASP A 1 172 ? 36.108 13.947 -52.811 1.00 25.34 172 ASP A O 1
ATOM 1340 N N . GLY A 1 173 ? 35.062 14.421 -50.881 1.00 28.95 173 GLY A N 1
ATOM 1341 C CA . GLY A 1 173 ? 33.805 14.922 -51.456 1.00 28.95 173 GLY A CA 1
ATOM 1342 C C . GLY A 1 173 ? 32.527 14.396 -50.794 1.00 28.95 173 GLY A C 1
ATOM 1343 O O . GLY A 1 173 ? 32.184 13.236 -50.961 1.00 28.95 173 GLY A O 1
ATOM 1344 N N . TYR A 1 174 ? 31.790 15.300 -50.128 1.00 26.73 174 TYR A N 1
ATOM 1345 C CA . TYR A 1 174 ? 30.454 15.153 -49.503 1.00 26.73 174 TYR A CA 1
ATOM 1346 C C . TYR A 1 174 ? 30.396 14.778 -48.011 1.00 26.73 174 TYR A C 1
ATOM 1348 O O . TYR A 1 174 ? 29.656 13.891 -47.592 1.00 26.73 174 TYR A O 1
ATOM 1356 N N . ALA A 1 175 ? 31.063 15.563 -47.164 1.00 34.75 175 ALA A N 1
ATOM 1357 C CA . ALA A 1 175 ? 30.592 15.756 -45.794 1.00 34.75 175 ALA A CA 1
ATOM 1358 C C . ALA A 1 175 ? 29.396 16.722 -45.815 1.00 34.75 175 ALA A C 1
ATOM 1360 O O . ALA A 1 175 ? 29.617 17.907 -46.017 1.00 34.75 175 ALA A O 1
ATOM 1361 N N . ASN A 1 176 ? 28.159 16.223 -45.662 1.00 36.16 176 ASN A N 1
ATOM 1362 C CA . ASN A 1 176 ? 26.991 16.973 -45.155 1.00 36.16 176 ASN A CA 1
ATOM 1363 C C . ASN A 1 176 ? 25.787 16.044 -44.889 1.00 36.16 176 ASN A C 1
ATOM 1365 O O . ASN A 1 176 ? 24.873 15.932 -45.699 1.00 36.16 176 ASN A O 1
ATOM 1369 N N . ASN A 1 177 ? 25.779 15.403 -43.720 1.00 32.47 177 ASN A N 1
ATOM 1370 C CA . ASN A 1 177 ? 24.687 15.511 -42.742 1.00 32.47 177 ASN A CA 1
ATOM 1371 C C . ASN A 1 177 ? 25.219 15.010 -41.392 1.00 32.47 177 ASN A C 1
ATOM 1373 O O . ASN A 1 177 ? 24.840 13.962 -40.879 1.00 32.47 177 ASN A O 1
ATOM 1377 N N . ALA A 1 178 ? 26.157 15.774 -40.841 1.00 37.06 178 ALA A N 1
ATOM 1378 C CA . ALA A 1 178 ? 26.517 15.697 -39.438 1.00 37.06 178 ALA A CA 1
ATOM 1379 C C . ALA A 1 178 ? 25.606 16.652 -38.651 1.00 37.06 178 ALA A C 1
ATOM 1381 O O . ALA A 1 178 ? 26.087 17.645 -38.122 1.00 37.06 178 ALA A O 1
ATOM 1382 N N . ASN A 1 179 ? 24.286 16.426 -38.632 1.00 43.56 179 ASN A N 1
ATOM 1383 C CA . ASN A 1 179 ? 23.415 17.044 -37.628 1.00 43.56 179 ASN A CA 1
ATOM 1384 C C . ASN A 1 179 ? 22.050 16.345 -37.508 1.00 43.56 179 ASN A C 1
ATOM 1386 O O . ASN A 1 179 ? 21.054 16.792 -38.073 1.00 43.56 179 ASN A O 1
ATOM 1390 N N . ALA A 1 180 ? 21.988 15.290 -36.697 1.00 35.56 180 ALA A N 1
ATOM 1391 C CA . ALA A 1 180 ? 20.791 14.993 -35.918 1.00 35.56 180 ALA A CA 1
ATOM 1392 C C . ALA A 1 180 ? 21.181 14.243 -34.636 1.00 35.56 180 ALA A C 1
ATOM 1394 O O . ALA A 1 180 ? 21.244 13.020 -34.592 1.00 35.56 180 ALA A O 1
ATOM 1395 N N . ASN A 1 181 ? 21.390 15.044 -33.590 1.00 38.34 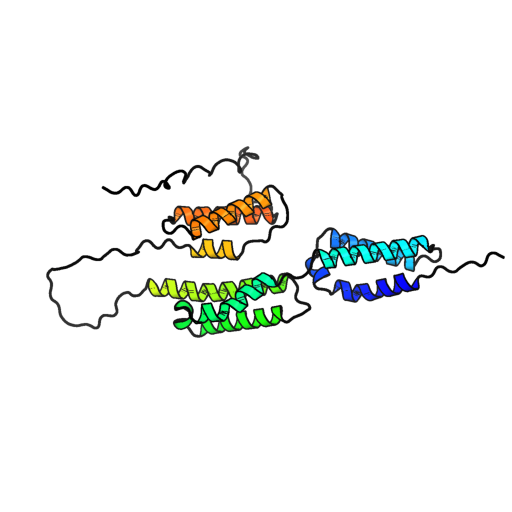181 ASN A N 1
ATOM 1396 C CA . ASN A 1 181 ? 21.312 14.690 -32.173 1.00 38.34 181 ASN A CA 1
ATOM 1397 C C . ASN A 1 181 ? 22.552 14.111 -31.462 1.00 38.34 181 ASN A C 1
ATOM 1399 O O . ASN A 1 181 ? 22.479 13.099 -30.774 1.00 38.34 181 ASN A O 1
ATOM 1403 N N . ALA A 1 182 ? 23.657 14.858 -31.496 1.00 33.38 182 ALA A N 1
ATOM 1404 C CA . ALA A 1 182 ? 24.733 14.766 -30.499 1.00 33.38 182 ALA A CA 1
ATOM 1405 C C . ALA A 1 182 ? 24.435 15.583 -29.211 1.00 33.38 182 ALA A C 1
ATOM 1407 O O . ALA A 1 182 ? 25.352 15.988 -28.506 1.00 33.38 182 ALA A O 1
ATOM 1408 N N . ASN A 1 183 ? 23.157 15.867 -28.921 1.00 43.91 183 ASN A N 1
ATOM 1409 C CA . ASN A 1 183 ? 22.711 16.728 -27.816 1.00 43.91 183 ASN A CA 1
ATOM 1410 C C . ASN A 1 183 ? 21.468 16.153 -27.106 1.00 43.91 183 ASN A C 1
ATOM 1412 O O . ASN A 1 183 ? 20.621 16.895 -26.606 1.00 43.91 183 ASN A O 1
ATOM 1416 N N . ALA A 1 184 ? 21.329 14.824 -27.072 1.00 51.94 184 ALA A N 1
ATOM 1417 C CA . ALA A 1 184 ? 20.272 14.179 -26.306 1.00 51.94 184 ALA A CA 1
ATOM 1418 C C . ALA A 1 184 ? 20.588 14.336 -24.811 1.00 51.94 184 ALA A C 1
ATOM 1420 O O . ALA A 1 184 ? 21.370 13.578 -24.245 1.00 51.94 184 ALA A O 1
ATOM 1421 N N . VAL A 1 185 ? 20.019 15.367 -24.191 1.00 55.72 185 VAL A N 1
ATOM 1422 C CA . VAL A 1 185 ? 20.154 15.634 -22.757 1.00 55.72 185 VAL A CA 1
ATOM 1423 C C . VAL A 1 185 ? 19.634 14.434 -21.961 1.00 55.72 185 VAL A C 1
ATOM 1425 O O . VAL A 1 185 ? 18.504 13.988 -22.177 1.00 55.72 185 VAL A O 1
ATOM 1428 N N . ASP A 1 186 ? 20.455 13.904 -21.050 1.00 60.78 186 ASP A N 1
ATOM 1429 C CA . ASP A 1 186 ? 20.129 12.715 -20.261 1.00 60.78 186 ASP A CA 1
ATOM 1430 C C . ASP A 1 186 ? 19.071 13.056 -19.206 1.00 60.78 186 ASP A C 1
ATOM 1432 O O . ASP A 1 186 ? 19.349 13.699 -18.194 1.00 60.78 186 ASP A O 1
ATOM 1436 N N . LYS A 1 187 ? 17.837 12.612 -19.457 1.00 65.44 187 LYS A N 1
ATOM 1437 C CA . LYS A 1 187 ? 16.667 12.815 -18.590 1.00 65.44 187 LYS A CA 1
ATOM 1438 C C . LYS A 1 187 ? 16.345 11.606 -17.714 1.00 65.44 187 LYS A C 1
ATOM 1440 O O . LYS A 1 187 ? 15.331 11.635 -17.014 1.00 65.44 187 LYS A O 1
ATOM 1445 N N . SER A 1 188 ? 17.175 10.562 -17.724 1.00 66.12 188 SER A N 1
ATOM 1446 C CA . SER A 1 188 ? 16.921 9.302 -17.009 1.00 66.12 188 SER A CA 1
ATOM 1447 C C . SER A 1 188 ? 16.731 9.518 -15.502 1.00 66.12 188 SER A C 1
ATOM 1449 O O . SER A 1 188 ? 15.746 9.054 -14.926 1.00 66.12 188 SER A O 1
ATOM 1451 N N . ALA A 1 189 ? 17.594 10.318 -14.870 1.00 62.91 189 ALA A N 1
ATOM 1452 C CA . ALA A 1 189 ? 17.504 10.647 -13.447 1.00 62.91 189 ALA A CA 1
ATOM 1453 C C . ALA A 1 189 ? 16.232 11.440 -13.094 1.00 62.91 189 ALA A C 1
ATOM 1455 O O . ALA A 1 189 ? 15.637 11.228 -12.035 1.00 62.91 189 ALA A O 1
ATOM 1456 N N . LEU A 1 190 ? 15.796 12.331 -13.990 1.00 68.69 190 LEU A N 1
ATOM 1457 C CA . LEU A 1 190 ? 14.573 13.118 -13.820 1.00 68.69 190 LEU A CA 1
ATOM 1458 C C . LEU A 1 190 ? 13.330 12.246 -13.979 1.00 68.69 190 LEU A C 1
ATOM 1460 O O . LEU A 1 190 ? 12.421 12.309 -13.152 1.00 68.69 190 LEU A O 1
ATOM 1464 N N . GLN A 1 191 ? 13.324 11.383 -14.993 1.00 70.88 191 GLN A N 1
ATOM 1465 C CA . GLN A 1 191 ? 12.277 10.394 -15.215 1.00 70.88 191 GLN A CA 1
ATOM 1466 C C . GLN A 1 191 ? 12.157 9.434 -14.022 1.00 70.88 191 GLN A C 1
ATOM 1468 O O . GLN A 1 191 ? 11.048 9.179 -13.553 1.00 70.88 191 GLN A O 1
ATOM 1473 N N . ALA A 1 192 ? 13.280 8.952 -13.483 1.00 65.50 192 ALA A N 1
ATOM 1474 C CA . ALA A 1 192 ? 13.309 8.073 -12.317 1.00 65.50 192 ALA A CA 1
ATOM 1475 C C . ALA A 1 192 ? 12.727 8.748 -11.064 1.00 65.50 192 ALA A C 1
ATOM 1477 O O . ALA A 1 192 ? 11.972 8.123 -10.317 1.00 65.50 192 ALA A O 1
ATOM 1478 N N . GLU A 1 193 ? 13.034 10.025 -10.828 1.00 67.31 193 GLU A N 1
ATOM 1479 C CA . GLU A 1 193 ? 12.519 10.751 -9.664 1.00 67.31 193 GLU A CA 1
ATOM 1480 C C . GLU A 1 193 ? 11.016 11.072 -9.794 1.00 67.31 193 GLU A C 1
ATOM 1482 O O . GLU A 1 193 ? 10.284 10.974 -8.808 1.00 67.31 193 GLU A O 1
ATOM 1487 N N . ILE A 1 194 ? 10.531 11.372 -11.008 1.00 72.06 194 ILE A N 1
ATOM 1488 C CA . ILE A 1 194 ? 9.094 11.546 -11.303 1.00 72.06 194 ILE A CA 1
ATOM 1489 C C . ILE A 1 194 ? 8.333 10.230 -11.126 1.00 72.06 194 ILE A C 1
ATOM 1491 O O . ILE A 1 194 ? 7.231 10.227 -10.578 1.00 72.06 194 ILE A O 1
ATOM 1495 N N . ASN A 1 195 ? 8.906 9.110 -11.573 1.00 71.62 195 ASN A N 1
ATOM 1496 C CA . ASN A 1 195 ? 8.282 7.796 -11.433 1.00 71.62 195 ASN A CA 1
ATOM 1497 C C . ASN A 1 195 ? 8.222 7.371 -9.957 1.00 71.62 195 ASN A C 1
ATOM 1499 O 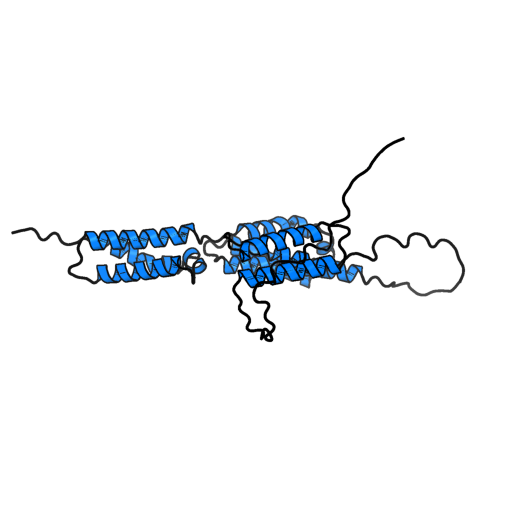O . ASN A 1 195 ? 7.218 6.820 -9.517 1.00 71.62 195 ASN A O 1
ATOM 1503 N N . ASN A 1 196 ? 9.242 7.697 -9.161 1.00 71.62 196 ASN A N 1
ATOM 1504 C CA . ASN A 1 196 ? 9.274 7.470 -7.712 1.00 71.62 196 ASN A CA 1
ATOM 1505 C C . ASN A 1 196 ? 8.586 8.585 -6.903 1.00 71.62 196 ASN A C 1
ATOM 1507 O O . ASN A 1 196 ? 8.974 8.850 -5.754 1.00 71.62 196 ASN A O 1
ATOM 1511 N N . ALA A 1 197 ? 7.622 9.287 -7.501 1.00 74.69 197 ALA A N 1
ATOM 1512 C CA . ALA A 1 197 ? 6.959 10.385 -6.829 1.00 74.69 197 ALA A CA 1
ATOM 1513 C C . ALA A 1 197 ? 6.032 9.897 -5.706 1.00 74.69 197 ALA A C 1
ATOM 1515 O O . ALA A 1 197 ? 5.268 8.951 -5.870 1.00 74.69 197 ALA A O 1
ATOM 1516 N N . LEU A 1 198 ? 6.085 10.575 -4.561 1.00 69.19 198 LEU A N 1
ATOM 1517 C CA . LEU A 1 198 ? 5.249 10.293 -3.403 1.00 69.19 198 LEU A CA 1
ATOM 1518 C C . LEU A 1 198 ? 3.811 10.751 -3.658 1.00 69.19 198 LEU A C 1
ATOM 1520 O O . LEU A 1 198 ? 3.573 11.867 -4.130 1.00 69.19 198 LEU A O 1
ATOM 1524 N N . ASN A 1 199 ? 2.839 9.937 -3.252 1.00 68.62 199 ASN A N 1
ATOM 1525 C CA . ASN A 1 199 ? 1.443 10.361 -3.216 1.00 68.62 199 ASN A CA 1
ATOM 1526 C C . ASN A 1 199 ? 1.174 11.177 -1.941 1.00 68.62 199 ASN A C 1
ATOM 1528 O O . ASN A 1 199 ? 0.708 10.663 -0.925 1.00 68.62 199 ASN A O 1
ATOM 1532 N N . VAL A 1 200 ? 1.526 12.463 -1.972 1.00 70.00 200 VAL A N 1
ATOM 1533 C CA . VAL A 1 200 ? 1.428 13.339 -0.797 1.00 70.00 200 VAL A CA 1
ATOM 1534 C C . VAL A 1 200 ? -0.017 13.802 -0.583 1.00 70.00 200 VAL A C 1
ATOM 1536 O O . VAL A 1 200 ? -0.511 14.712 -1.265 1.00 70.00 200 VAL A O 1
ATOM 1539 N N . ARG A 1 201 ? -0.690 13.200 0.406 1.00 57.91 201 ARG A N 1
ATOM 1540 C CA . ARG A 1 201 ? -2.026 13.600 0.878 1.00 57.91 201 ARG A CA 1
ATOM 1541 C C . ARG A 1 201 ? -1.888 14.741 1.899 1.00 57.91 201 ARG A C 1
ATOM 1543 O O . ARG A 1 201 ? -1.185 14.604 2.892 1.00 57.91 201 ARG A O 1
ATOM 1550 N N . GLY A 1 202 ? -2.519 15.889 1.629 1.00 62.53 202 GLY A N 1
ATOM 1551 C CA . GLY A 1 202 ? -2.463 17.087 2.485 1.00 62.53 202 GLY A CA 1
ATOM 1552 C C . GLY A 1 202 ? -2.116 18.392 1.750 1.00 62.53 202 GLY A C 1
ATOM 1553 O O . GLY A 1 202 ? -1.734 18.388 0.574 1.00 62.53 202 GLY A O 1
ATOM 1554 N N . ASN A 1 203 ? -2.275 19.522 2.455 1.00 66.62 203 ASN A N 1
ATOM 1555 C CA . ASN A 1 203 ? -2.080 20.886 1.933 1.00 66.62 203 ASN A CA 1
ATOM 1556 C C . ASN A 1 203 ? -0.996 21.685 2.685 1.00 66.62 203 ASN A C 1
ATOM 1558 O O . ASN A 1 203 ? -1.036 22.912 2.726 1.00 66.62 203 ASN A O 1
ATOM 1562 N N . SER A 1 204 ? -0.041 21.001 3.319 1.00 78.44 204 SER A N 1
ATOM 1563 C CA . SER A 1 204 ? 1.087 21.670 3.971 1.00 78.44 204 SER A CA 1
ATOM 1564 C C . SER A 1 204 ? 1.966 22.399 2.944 1.00 78.44 204 SER A C 1
ATOM 1566 O O . SER A 1 204 ? 1.990 22.048 1.762 1.00 78.44 204 SER A O 1
ATOM 1568 N N . VAL A 1 205 ? 2.733 23.394 3.396 1.00 70.50 205 VAL A N 1
ATOM 1569 C CA . VAL A 1 205 ? 3.672 24.147 2.541 1.00 70.50 205 VAL A CA 1
ATOM 1570 C C . VAL A 1 205 ? 4.670 23.206 1.849 1.00 70.50 205 VAL A C 1
ATOM 1572 O O . VAL A 1 205 ? 4.925 23.350 0.655 1.00 70.50 205 VAL A O 1
ATOM 1575 N N . ALA A 1 206 ? 5.159 22.183 2.560 1.00 74.44 206 ALA A N 1
ATOM 1576 C CA . ALA A 1 206 ? 6.035 21.153 2.000 1.00 74.44 206 ALA A CA 1
ATOM 1577 C C . ALA A 1 206 ? 5.327 20.294 0.934 1.00 74.44 206 ALA A C 1
ATOM 1579 O O . ALA A 1 206 ? 5.889 20.049 -0.132 1.00 74.44 206 ALA A O 1
ATOM 1580 N N . ALA A 1 207 ? 4.068 19.901 1.165 1.00 73.56 207 ALA A N 1
ATOM 1581 C CA . ALA A 1 207 ? 3.282 19.143 0.191 1.00 73.56 207 ALA A CA 1
ATOM 1582 C C . ALA A 1 207 ? 2.995 19.953 -1.086 1.00 73.56 207 ALA A C 1
ATOM 1584 O O . ALA A 1 207 ? 3.053 19.412 -2.191 1.00 73.56 207 ALA A O 1
ATOM 1585 N N . GLN A 1 208 ? 2.711 21.253 -0.961 1.00 75.44 208 GLN A N 1
ATOM 1586 C CA . GLN A 1 208 ? 2.534 22.146 -2.112 1.00 75.44 208 GLN A CA 1
ATOM 1587 C C . GLN A 1 208 ? 3.843 22.355 -2.883 1.00 75.44 208 GLN A C 1
ATOM 1589 O O . GLN A 1 208 ? 3.832 22.332 -4.115 1.00 75.44 208 GLN A O 1
ATOM 1594 N N . ALA A 1 209 ? 4.966 22.527 -2.179 1.00 75.81 209 ALA A N 1
ATOM 1595 C CA . ALA A 1 209 ? 6.288 22.649 -2.790 1.00 75.81 209 ALA A CA 1
ATOM 1596 C C . ALA A 1 209 ? 6.662 21.384 -3.578 1.00 75.81 209 ALA A C 1
ATOM 1598 O O . ALA A 1 209 ? 7.108 21.482 -4.718 1.00 75.81 209 ALA A O 1
ATOM 1599 N N . TYR A 1 210 ? 6.380 20.203 -3.023 1.00 80.00 210 TYR A N 1
ATOM 1600 C CA . TYR A 1 210 ? 6.588 18.926 -3.702 1.00 80.00 210 TYR A CA 1
ATOM 1601 C C . TYR A 1 210 ? 5.731 18.765 -4.960 1.00 80.00 210 TYR A C 1
ATOM 1603 O O . TYR A 1 210 ? 6.246 18.406 -6.017 1.00 80.00 210 TYR A O 1
ATOM 1611 N N . LYS A 1 211 ? 4.438 19.111 -4.893 1.00 82.50 211 LYS A N 1
ATOM 1612 C CA . LYS A 1 211 ? 3.541 19.081 -6.063 1.00 82.50 211 LYS A CA 1
ATOM 1613 C C . LYS A 1 211 ? 4.011 20.026 -7.175 1.00 82.50 211 LYS A C 1
ATOM 1615 O O . LYS A 1 211 ? 3.964 19.650 -8.343 1.00 82.50 211 LYS A O 1
ATOM 1620 N N . LYS A 1 212 ? 4.498 21.224 -6.825 1.00 79.12 212 LYS A N 1
ATOM 1621 C CA . LYS A 1 212 ? 5.077 22.180 -7.787 1.00 79.12 212 LYS A CA 1
ATOM 1622 C C . LYS A 1 212 ? 6.370 21.654 -8.412 1.00 79.12 212 LYS A C 1
ATOM 1624 O O . LYS A 1 212 ? 6.501 21.703 -9.630 1.00 79.12 212 LYS A O 1
ATOM 1629 N N . ALA A 1 213 ? 7.280 21.104 -7.607 1.00 80.00 213 ALA A N 1
ATOM 1630 C CA . ALA A 1 213 ? 8.524 20.512 -8.101 1.00 80.00 213 ALA A CA 1
ATOM 1631 C C . ALA A 1 213 ? 8.258 19.329 -9.045 1.00 80.00 213 ALA A C 1
ATOM 1633 O O . ALA A 1 213 ? 8.903 19.205 -10.081 1.00 80.00 213 ALA A O 1
ATOM 1634 N N . LEU A 1 214 ? 7.256 18.498 -8.740 1.00 79.69 214 LEU A N 1
ATOM 1635 C CA . LEU A 1 214 ? 6.847 17.390 -9.604 1.00 79.69 214 LEU A CA 1
ATOM 1636 C C . LEU A 1 214 ? 6.238 17.876 -10.930 1.00 79.69 214 LEU A C 1
ATOM 1638 O O . LEU A 1 214 ? 6.468 17.261 -11.971 1.00 79.69 214 LEU A O 1
ATOM 1642 N N . ALA A 1 215 ? 5.468 18.967 -10.909 1.00 77.94 215 ALA A N 1
ATOM 1643 C CA . ALA A 1 215 ? 4.917 19.571 -12.121 1.00 77.94 215 ALA A CA 1
ATOM 1644 C C . ALA A 1 215 ? 6.019 20.147 -13.024 1.00 77.94 215 ALA A C 1
ATOM 1646 O O . ALA A 1 215 ? 6.004 19.896 -14.228 1.00 77.94 215 ALA A O 1
ATOM 1647 N N . GLU A 1 216 ? 7.002 20.847 -12.452 1.00 73.62 216 GLU A N 1
ATOM 1648 C CA . GLU A 1 216 ? 8.135 21.388 -13.214 1.00 73.62 216 GLU A CA 1
ATOM 1649 C C . GLU A 1 216 ? 9.034 20.274 -13.761 1.00 73.62 216 GLU A C 1
ATOM 1651 O O . GLU A 1 216 ? 9.402 20.300 -14.933 1.00 73.62 216 GLU A O 1
ATOM 1656 N N . ALA A 1 217 ? 9.294 19.233 -12.967 1.00 79.06 217 ALA A N 1
ATOM 1657 C CA . ALA A 1 217 ? 10.021 18.049 -13.413 1.00 79.06 217 ALA A CA 1
ATOM 1658 C C . ALA A 1 217 ? 9.358 17.402 -14.642 1.00 79.06 217 ALA A C 1
ATOM 1660 O O . ALA A 1 217 ? 10.034 17.111 -15.629 1.00 79.06 217 ALA A O 1
ATOM 1661 N N . LYS A 1 218 ? 8.026 17.245 -14.636 1.00 79.50 218 LYS A N 1
ATOM 1662 C CA . LYS A 1 218 ? 7.268 16.751 -15.801 1.00 79.50 218 LYS A CA 1
ATOM 1663 C C . LYS A 1 218 ? 7.363 17.692 -17.005 1.00 79.50 218 LYS A C 1
ATOM 1665 O O . LYS A 1 218 ? 7.420 17.220 -18.138 1.00 79.50 218 LYS A O 1
ATOM 1670 N N . ARG A 1 219 ? 7.403 19.007 -16.776 1.00 73.88 219 ARG A N 1
ATOM 1671 C CA . ARG A 1 219 ? 7.534 20.019 -17.834 1.00 73.88 219 ARG A CA 1
ATOM 1672 C C . ARG A 1 219 ? 8.906 19.959 -18.511 1.00 73.88 219 ARG A C 1
ATOM 1674 O O . ARG A 1 219 ? 8.971 19.922 -19.734 1.00 73.88 219 ARG A O 1
ATOM 1681 N N . VAL A 1 220 ? 9.981 19.879 -17.726 1.00 71.62 220 VAL A N 1
ATOM 1682 C CA . VAL A 1 220 ? 11.369 19.736 -18.208 1.00 71.62 220 VAL A CA 1
ATOM 1683 C C . VAL A 1 220 ? 11.580 18.389 -18.909 1.00 71.62 220 VAL A C 1
ATOM 1685 O O . VAL A 1 220 ? 12.265 18.306 -19.932 1.00 71.62 220 VAL A O 1
ATOM 1688 N N . LEU A 1 221 ? 10.942 17.328 -18.410 1.00 66.94 221 LEU A N 1
ATOM 1689 C CA . LEU A 1 221 ? 10.942 16.024 -19.063 1.00 66.94 221 LEU A CA 1
ATOM 1690 C C . LEU A 1 221 ? 10.310 16.093 -20.467 1.00 66.94 221 LEU A C 1
ATOM 1692 O O . LEU A 1 221 ? 10.909 15.600 -21.423 1.00 66.94 221 LEU A O 1
ATOM 1696 N N . ALA A 1 222 ? 9.159 16.762 -20.599 1.00 66.38 222 ALA A N 1
ATOM 1697 C CA . ALA A 1 222 ? 8.429 16.919 -21.861 1.00 66.38 222 ALA A CA 1
ATOM 1698 C C . ALA A 1 222 ? 9.048 17.937 -22.843 1.00 66.38 222 ALA A C 1
ATOM 1700 O O . ALA A 1 222 ? 8.738 17.903 -24.032 1.00 66.38 222 ALA A O 1
ATOM 1701 N N . ASP A 1 223 ? 9.909 18.845 -22.378 1.00 58.44 223 ASP A N 1
ATOM 1702 C CA . ASP A 1 223 ? 10.537 19.870 -23.217 1.00 58.44 223 ASP A CA 1
ATOM 1703 C C . ASP A 1 223 ? 11.675 19.283 -24.069 1.00 58.44 223 ASP A C 1
ATOM 1705 O O . ASP A 1 223 ? 12.755 18.971 -23.565 1.00 58.44 223 ASP A O 1
ATOM 1709 N N . ALA A 1 224 ? 11.448 19.142 -25.377 1.00 55.12 224 ALA A N 1
ATOM 1710 C CA . ALA A 1 224 ? 12.427 18.606 -26.325 1.00 55.12 224 ALA A CA 1
ATOM 1711 C C . ALA A 1 224 ? 13.731 19.428 -26.410 1.00 55.12 224 ALA A C 1
ATOM 1713 O O . ALA A 1 224 ? 14.743 18.891 -26.853 1.00 55.12 224 ALA A O 1
ATOM 1714 N N . ASN A 1 225 ? 13.723 20.687 -25.955 1.00 58.03 225 ASN A N 1
ATOM 1715 C CA . ASN A 1 225 ? 14.877 21.590 -25.955 1.00 58.03 225 ASN A CA 1
ATOM 1716 C C . ASN A 1 225 ? 15.479 21.804 -24.554 1.00 58.03 225 ASN A C 1
ATOM 1718 O O . ASN A 1 225 ? 16.323 22.686 -24.380 1.00 58.03 225 ASN A O 1
ATOM 1722 N N . ALA A 1 226 ? 15.052 21.035 -23.546 1.00 58.75 226 ALA A N 1
ATOM 1723 C CA . ALA A 1 226 ? 15.617 21.133 -22.205 1.00 58.75 226 ALA A CA 1
ATOM 1724 C C . ALA A 1 226 ? 17.128 20.854 -22.220 1.00 58.75 226 ALA A C 1
ATOM 1726 O O . ALA A 1 226 ? 17.566 19.818 -22.707 1.00 58.75 226 ALA A O 1
ATOM 1727 N N . THR A 1 227 ? 17.903 21.762 -21.634 1.00 62.88 227 THR A N 1
ATOM 1728 C CA . THR A 1 227 ? 19.352 21.667 -21.415 1.00 62.88 227 THR A CA 1
ATOM 1729 C C . THR A 1 227 ? 19.686 20.770 -20.217 1.00 62.88 227 THR A C 1
ATOM 1731 O O . THR A 1 227 ? 18.873 20.612 -19.304 1.00 62.88 227 THR A O 1
ATOM 1734 N N . GLN A 1 228 ? 20.912 20.238 -20.151 1.00 59.59 228 GLN A N 1
ATOM 1735 C CA . GLN A 1 228 ? 21.358 19.409 -19.016 1.00 59.59 228 GLN A CA 1
ATOM 1736 C C . GLN A 1 228 ? 21.255 20.144 -17.674 1.00 59.59 228 GLN A C 1
ATOM 1738 O O . GLN A 1 228 ? 20.776 19.581 -16.697 1.00 59.59 228 GLN A O 1
ATOM 1743 N N . ALA A 1 229 ? 21.577 21.441 -17.647 1.00 57.75 229 ALA A N 1
ATOM 1744 C CA . ALA A 1 229 ? 21.430 22.261 -16.447 1.00 57.75 229 ALA A CA 1
ATOM 1745 C C . ALA A 1 229 ? 19.967 22.367 -15.969 1.00 57.75 229 ALA A C 1
ATOM 1747 O O . ALA A 1 229 ? 19.718 22.407 -14.764 1.00 57.75 229 ALA A O 1
ATOM 1748 N N . GLN A 1 230 ? 18.991 22.387 -16.887 1.00 58.25 230 GLN A N 1
ATOM 1749 C CA . GLN A 1 230 ? 17.563 22.373 -16.534 1.00 58.25 230 GLN A CA 1
ATOM 1750 C C . GLN A 1 230 ? 17.136 21.029 -15.953 1.00 58.25 230 GLN A C 1
ATOM 1752 O O . GLN A 1 230 ? 16.377 20.989 -14.985 1.00 58.25 230 GLN A O 1
ATOM 1757 N N . VAL A 1 231 ? 17.632 19.937 -16.528 1.00 63.38 231 VAL A N 1
ATOM 1758 C CA . VAL A 1 231 ? 17.335 18.583 -16.060 1.00 63.38 231 VAL A CA 1
ATOM 1759 C C . VAL A 1 231 ? 17.930 18.348 -14.672 1.00 63.38 231 VAL A C 1
ATOM 1761 O O . VAL A 1 231 ? 17.206 17.926 -13.770 1.00 63.38 231 VAL A O 1
ATOM 1764 N N . ASP A 1 232 ? 19.189 18.724 -14.452 1.00 66.25 232 ASP A N 1
ATOM 1765 C CA . ASP A 1 232 ? 19.863 18.593 -13.155 1.00 66.25 232 ASP A CA 1
ATOM 1766 C C . ASP A 1 232 ? 19.197 19.463 -12.076 1.00 66.25 232 ASP A C 1
ATOM 1768 O O . ASP A 1 232 ? 18.993 19.020 -10.939 1.00 66.25 232 ASP A O 1
ATOM 1772 N N . ALA A 1 233 ? 18.791 20.688 -12.433 1.00 68.81 233 ALA A N 1
ATOM 1773 C CA . ALA A 1 233 ? 18.048 21.570 -11.537 1.00 68.81 233 ALA A CA 1
ATOM 1774 C C . ALA A 1 233 ? 16.686 20.973 -11.150 1.00 68.81 233 ALA A C 1
ATOM 1776 O O . ALA A 1 233 ? 16.323 20.999 -9.971 1.00 68.81 233 ALA A O 1
ATOM 1777 N N . ALA A 1 234 ? 15.959 20.389 -12.106 1.00 71.81 234 ALA A N 1
ATOM 1778 C CA . ALA A 1 234 ? 14.668 19.755 -11.858 1.00 71.81 234 ALA A CA 1
ATOM 1779 C C . ALA A 1 234 ? 14.796 18.497 -10.978 1.00 71.81 234 ALA A C 1
ATOM 1781 O O . ALA A 1 234 ? 14.006 18.317 -10.049 1.00 71.81 234 ALA A O 1
ATOM 1782 N N . VAL A 1 235 ? 15.828 17.668 -11.196 1.00 75.88 235 VAL A N 1
ATOM 1783 C CA . VAL A 1 235 ? 16.142 16.507 -10.338 1.00 75.88 235 VAL A CA 1
ATOM 1784 C C . VAL A 1 235 ? 16.412 16.965 -8.910 1.00 75.88 235 VAL A C 1
ATOM 1786 O O . VAL A 1 235 ? 15.842 16.427 -7.957 1.00 75.88 235 VAL A O 1
ATOM 1789 N N . LYS A 1 236 ? 17.269 17.978 -8.749 1.00 74.62 236 LYS A N 1
ATOM 1790 C CA . LYS A 1 236 ? 17.641 18.502 -7.435 1.00 74.62 236 LYS A CA 1
ATOM 1791 C C . LYS A 1 236 ? 16.432 19.076 -6.696 1.00 74.62 236 LYS A C 1
ATOM 1793 O O . LYS A 1 236 ? 16.214 18.734 -5.537 1.00 74.62 236 LYS A O 1
ATOM 1798 N N . GLN A 1 237 ? 15.620 19.893 -7.365 1.00 76.81 237 GLN A N 1
ATOM 1799 C CA . GLN A 1 237 ? 14.413 20.475 -6.772 1.00 76.81 237 GLN A CA 1
ATOM 1800 C C . GLN A 1 237 ? 13.407 19.407 -6.336 1.00 76.81 237 GLN A C 1
ATOM 1802 O O . GLN A 1 237 ? 12.835 19.510 -5.248 1.00 76.81 237 GLN A O 1
ATOM 1807 N N . LEU A 1 238 ? 13.205 18.369 -7.152 1.00 79.56 238 LEU A N 1
ATOM 1808 C CA . LEU A 1 238 ? 12.277 17.293 -6.822 1.00 79.56 238 LEU A CA 1
ATOM 1809 C C . LEU A 1 238 ? 12.760 16.473 -5.616 1.00 79.56 238 LEU A C 1
ATOM 1811 O O . LEU A 1 238 ? 11.955 16.161 -4.737 1.00 79.56 238 LEU A O 1
ATOM 1815 N N . ARG A 1 239 ? 14.067 16.197 -5.516 1.00 79.38 239 ARG A N 1
ATOM 1816 C CA . ARG A 1 239 ? 14.679 15.516 -4.359 1.00 79.38 239 ARG A CA 1
ATOM 1817 C C . ARG A 1 239 ? 14.615 16.341 -3.079 1.00 79.38 239 ARG A C 1
ATOM 1819 O O . ARG A 1 239 ? 14.215 15.814 -2.043 1.00 79.38 239 ARG A O 1
ATOM 1826 N N . ASP A 1 240 ? 14.953 17.626 -3.152 1.00 74.00 240 ASP A N 1
ATOM 1827 C CA . ASP A 1 240 ? 14.910 18.532 -2.000 1.00 74.00 240 ASP A CA 1
ATOM 1828 C C . ASP A 1 240 ? 13.473 18.647 -1.459 1.00 74.00 240 ASP A C 1
ATOM 1830 O O . ASP A 1 240 ? 13.234 18.551 -0.252 1.00 74.00 240 ASP A O 1
ATOM 1834 N N . ALA A 1 241 ? 12.486 18.761 -2.353 1.00 80.19 241 ALA A N 1
ATOM 1835 C CA . ALA A 1 241 ? 11.082 18.807 -1.965 1.00 80.19 241 ALA A CA 1
ATOM 1836 C C . ALA A 1 241 ? 10.577 17.464 -1.405 1.00 80.19 241 ALA A C 1
ATOM 1838 O O . ALA A 1 241 ? 9.780 17.451 -0.466 1.00 80.19 241 ALA A O 1
ATOM 1839 N N . LYS A 1 242 ? 11.058 16.330 -1.934 1.00 77.31 242 LYS A N 1
ATOM 1840 C CA . LYS A 1 242 ? 10.755 14.984 -1.417 1.00 77.31 242 LYS A CA 1
ATOM 1841 C C . LYS A 1 242 ? 11.282 14.800 0.007 1.00 77.31 242 LYS A C 1
ATOM 1843 O O . LYS A 1 242 ? 10.562 14.304 0.871 1.00 77.31 242 LYS A O 1
ATOM 1848 N N . ALA A 1 243 ? 12.509 15.252 0.270 1.00 74.75 243 ALA A N 1
ATOM 1849 C CA . ALA A 1 243 ? 13.118 15.217 1.598 1.00 74.75 243 ALA A CA 1
ATOM 1850 C C . ALA A 1 243 ? 12.349 16.087 2.608 1.00 74.75 243 ALA A C 1
ATOM 1852 O O . ALA A 1 243 ? 12.126 15.661 3.742 1.00 74.75 243 ALA A O 1
ATOM 1853 N N . ALA A 1 244 ? 11.882 17.263 2.179 1.00 74.38 244 ALA A N 1
ATOM 1854 C CA . ALA A 1 244 ? 11.083 18.162 3.009 1.00 74.38 244 ALA A CA 1
ATOM 1855 C C . ALA A 1 244 ? 9.709 17.580 3.393 1.00 74.38 244 ALA A C 1
ATOM 1857 O O . ALA A 1 244 ? 9.213 17.860 4.483 1.00 74.38 244 ALA A O 1
ATOM 1858 N N . VAL A 1 245 ? 9.094 16.766 2.526 1.00 71.88 245 VAL A N 1
ATOM 1859 C CA . VAL A 1 245 ? 7.825 16.078 2.828 1.00 71.88 245 VAL A CA 1
ATOM 1860 C C . VAL A 1 245 ? 8.020 14.898 3.784 1.00 71.88 245 VAL A C 1
ATOM 1862 O O . VAL A 1 245 ? 7.180 14.685 4.653 1.00 71.88 245 VAL A O 1
ATOM 1865 N N . ASN A 1 246 ? 9.128 14.164 3.668 1.00 68.75 246 ASN A N 1
ATOM 1866 C CA . ASN A 1 246 ? 9.394 12.967 4.475 1.00 68.75 246 ASN A CA 1
ATOM 1867 C C . ASN A 1 246 ? 9.968 13.248 5.876 1.00 68.75 246 ASN A C 1
ATOM 1869 O O . ASN A 1 246 ? 10.300 12.309 6.593 1.00 68.75 246 ASN A O 1
ATOM 1873 N N . GLY A 1 247 ? 10.119 14.512 6.282 1.00 62.91 247 GLY A N 1
ATOM 1874 C CA . GLY A 1 247 ? 10.529 14.860 7.647 1.00 62.91 247 GLY A CA 1
ATOM 1875 C C . GLY A 1 247 ? 11.938 14.403 8.048 1.00 62.91 247 GLY A C 1
ATOM 1876 O O . GLY A 1 247 ? 12.256 14.411 9.237 1.00 62.91 247 GLY A O 1
ATOM 1877 N N . PHE A 1 248 ? 12.811 14.043 7.098 1.00 44.59 248 PHE A N 1
ATOM 1878 C CA . PHE A 1 248 ? 14.215 13.756 7.394 1.00 44.59 248 PHE A CA 1
ATOM 1879 C C . PHE A 1 248 ? 14.951 15.060 7.720 1.00 44.59 248 PHE A C 1
ATOM 1881 O O . PHE A 1 248 ? 15.611 15.670 6.878 1.00 44.59 248 PHE A O 1
ATOM 1888 N N . GLY A 1 249 ? 14.859 15.465 8.987 1.00 44.88 249 GLY A N 1
ATOM 1889 C CA . GLY A 1 249 ? 15.805 16.350 9.655 1.00 44.88 249 GLY A CA 1
ATOM 1890 C C . GLY A 1 249 ? 17.176 15.682 9.733 1.00 44.88 249 GLY A C 1
ATOM 1891 O O . GLY A 1 249 ? 17.619 15.250 10.794 1.00 44.88 249 GLY A O 1
ATOM 1892 N N . GLY A 1 250 ? 17.849 15.557 8.592 1.00 35.88 250 GLY A N 1
ATOM 1893 C CA . GLY A 1 250 ? 19.258 15.218 8.543 1.00 35.88 250 GLY A CA 1
ATOM 1894 C C . GLY A 1 250 ? 20.045 16.399 9.082 1.00 35.88 250 GLY A C 1
ATOM 1895 O O . GLY A 1 250 ? 20.092 17.455 8.459 1.00 35.88 250 GLY A O 1
ATOM 1896 N N . ASN A 1 251 ? 20.651 16.198 10.246 1.00 38.25 251 ASN A N 1
ATOM 1897 C CA . ASN A 1 251 ? 21.584 17.072 10.942 1.00 38.25 251 ASN A CA 1
ATOM 1898 C C . ASN A 1 251 ? 22.862 17.332 10.106 1.00 38.25 251 ASN A C 1
ATOM 1900 O O . ASN A 1 251 ? 23.975 17.047 10.543 1.00 38.25 251 ASN A O 1
ATOM 1904 N N . HIS A 1 252 ? 22.730 17.856 8.886 1.00 36.41 252 HIS A N 1
ATOM 1905 C CA . HIS A 1 252 ? 23.812 18.584 8.249 1.00 36.41 252 HIS A CA 1
ATOM 1906 C C . HIS A 1 252 ? 23.914 19.888 9.013 1.00 36.41 252 HIS A C 1
ATOM 1908 O O . HIS A 1 252 ? 22.988 20.695 9.001 1.00 36.41 252 HIS A O 1
ATOM 1914 N N . LYS A 1 253 ? 25.026 20.049 9.730 1.00 34.38 253 LYS A N 1
ATOM 1915 C CA . LYS A 1 253 ? 25.424 21.288 10.385 1.00 34.38 253 LYS A CA 1
ATOM 1916 C C . LYS A 1 253 ? 25.160 22.445 9.421 1.00 34.38 253 LYS A C 1
ATOM 1918 O O . LYS A 1 253 ? 25.952 22.687 8.514 1.00 34.38 253 LYS A O 1
ATOM 1923 N N . ILE A 1 254 ? 24.044 23.144 9.614 1.00 38.53 254 ILE A N 1
ATOM 1924 C CA . ILE A 1 254 ? 23.829 24.446 9.009 1.00 38.53 254 ILE A CA 1
ATOM 1925 C C . ILE A 1 254 ? 24.837 25.318 9.732 1.00 38.53 254 ILE A C 1
ATOM 1927 O O . ILE A 1 254 ? 24.642 25.710 10.885 1.00 38.53 254 ILE A O 1
ATOM 1931 N N . ALA A 1 255 ? 25.990 25.503 9.088 1.00 31.66 255 ALA A N 1
ATOM 1932 C CA . ALA A 1 255 ? 26.929 26.524 9.481 1.00 31.66 255 ALA A CA 1
ATOM 1933 C C . ALA A 1 255 ? 26.114 27.801 9.684 1.00 31.66 255 ALA A C 1
ATOM 1935 O O . ALA A 1 255 ? 25.301 28.189 8.850 1.00 31.66 255 ALA A O 1
ATOM 1936 N N . LYS A 1 256 ? 26.272 28.361 10.876 1.00 35.78 256 LYS A N 1
ATOM 1937 C CA . LYS A 1 256 ? 25.573 29.517 11.410 1.00 35.78 256 LYS A CA 1
ATOM 1938 C C . LYS A 1 256 ? 25.710 30.712 10.458 1.00 35.78 256 LYS A C 1
ATOM 1940 O O . LYS A 1 256 ? 26.589 31.544 10.632 1.00 35.78 256 LYS A O 1
ATOM 1945 N N . THR A 1 257 ? 24.831 30.812 9.471 1.00 35.62 257 THR A N 1
ATOM 1946 C CA . THR A 1 257 ? 24.591 32.024 8.685 1.00 35.62 257 THR A CA 1
ATOM 1947 C C . THR A 1 257 ? 23.090 32.265 8.717 1.00 35.62 257 THR A C 1
ATOM 1949 O O . THR A 1 257 ? 22.318 31.428 8.252 1.00 35.62 257 THR A O 1
ATOM 1952 N N . GLY A 1 258 ? 22.669 33.350 9.368 1.00 32.09 258 GLY A N 1
ATOM 1953 C CA . GLY A 1 258 ? 21.272 33.652 9.683 1.00 32.09 258 GLY A CA 1
ATOM 1954 C C . GLY A 1 258 ? 20.384 33.853 8.454 1.00 32.09 258 GLY A C 1
ATOM 1955 O O . GLY A 1 258 ? 20.127 34.982 8.060 1.00 32.09 258 GLY A O 1
ATOM 1956 N N . ALA A 1 259 ? 19.881 32.758 7.886 1.00 30.97 259 ALA A N 1
ATOM 1957 C CA . ALA A 1 259 ? 18.924 32.756 6.781 1.00 30.97 259 ALA A CA 1
ATOM 1958 C C . ALA A 1 259 ? 17.793 31.733 7.005 1.00 30.97 259 ALA A C 1
ATOM 1960 O O . ALA A 1 259 ? 17.305 31.095 6.075 1.00 30.97 259 ALA A O 1
ATOM 1961 N N . SER A 1 260 ? 17.336 31.562 8.245 1.00 35.44 260 SER A N 1
ATOM 1962 C CA . SER A 1 260 ? 16.165 30.747 8.597 1.00 35.44 260 SER A CA 1
ATOM 1963 C C . SER A 1 260 ? 14.852 31.483 8.296 1.00 35.44 260 SER A C 1
ATOM 1965 O O . SER A 1 260 ? 14.031 31.687 9.179 1.00 35.44 260 SER A O 1
ATOM 1967 N N . THR A 1 261 ? 14.657 31.914 7.044 1.00 34.81 261 THR A N 1
ATOM 1968 C CA . THR A 1 261 ? 13.331 32.241 6.456 1.00 34.81 261 THR A CA 1
ATOM 1969 C C . THR A 1 261 ? 13.357 32.438 4.926 1.00 34.81 261 THR A C 1
ATOM 1971 O O . THR A 1 261 ? 12.344 32.812 4.344 1.00 34.81 261 THR A O 1
ATOM 1974 N N . GLY A 1 262 ? 14.489 32.193 4.248 1.00 31.75 262 GLY A N 1
ATOM 1975 C CA . GLY A 1 262 ? 14.718 32.677 2.877 1.00 31.75 262 GLY A CA 1
ATOM 1976 C C . GLY A 1 262 ? 14.760 31.645 1.744 1.00 31.75 262 GLY A C 1
ATOM 1977 O O . GLY A 1 262 ? 14.987 32.038 0.610 1.00 31.75 262 GLY A O 1
ATOM 1978 N N . LEU A 1 263 ? 14.554 30.347 1.987 1.00 36.19 263 LEU A N 1
ATOM 1979 C CA . LEU A 1 263 ? 14.717 29.313 0.942 1.00 36.19 263 LEU A CA 1
ATOM 1980 C C . LEU A 1 263 ? 13.441 28.974 0.148 1.00 36.19 263 LEU A C 1
ATOM 1982 O O . LEU A 1 263 ? 13.445 28.043 -0.650 1.00 36.19 263 LEU A O 1
ATOM 1986 N N . PHE A 1 264 ? 12.368 29.755 0.315 1.00 38.56 264 PHE A N 1
ATOM 1987 C CA . PHE A 1 264 ? 11.143 29.641 -0.494 1.00 38.56 264 PHE A CA 1
ATOM 1988 C C . PHE A 1 264 ? 10.952 30.782 -1.507 1.00 38.56 264 PHE A C 1
ATOM 1990 O O . PHE A 1 264 ? 9.952 30.799 -2.222 1.00 38.56 264 PHE A O 1
ATOM 1997 N N . ALA A 1 265 ? 11.907 31.708 -1.621 1.00 35.97 265 ALA A N 1
ATOM 1998 C CA . ALA A 1 265 ? 11.877 32.778 -2.612 1.00 35.97 265 ALA A CA 1
ATOM 1999 C C . ALA A 1 265 ? 13.179 32.778 -3.421 1.00 35.97 265 ALA A C 1
ATOM 2001 O O . ALA A 1 265 ? 14.242 33.073 -2.888 1.00 35.97 265 ALA A O 1
ATOM 2002 N N . GLY A 1 266 ? 13.081 32.477 -4.718 1.00 35.94 266 GLY A N 1
ATOM 2003 C CA . GLY A 1 266 ? 14.145 32.801 -5.670 1.00 35.94 266 GLY A CA 1
ATOM 2004 C C . GLY A 1 266 ? 14.839 31.622 -6.344 1.00 35.94 266 GLY A C 1
ATOM 2005 O O . GLY A 1 266 ? 16.054 31.509 -6.280 1.00 35.94 266 GLY A O 1
ATOM 2006 N N . LEU A 1 267 ? 14.090 30.818 -7.101 1.00 32.75 267 LEU A N 1
ATOM 2007 C CA . LEU A 1 267 ? 14.598 30.356 -8.399 1.00 32.75 267 LEU A CA 1
ATOM 2008 C C . LEU A 1 267 ? 13.472 30.313 -9.446 1.00 32.75 267 LEU A C 1
ATOM 2010 O O . LEU A 1 267 ? 13.301 29.341 -10.165 1.00 32.75 267 LEU A O 1
ATOM 2014 N N . ALA A 1 268 ? 12.682 31.388 -9.513 1.00 34.34 268 ALA A N 1
ATOM 2015 C CA . ALA A 1 268 ? 11.746 31.659 -10.609 1.00 34.34 268 ALA A CA 1
ATOM 2016 C C . ALA A 1 268 ? 12.365 32.611 -11.658 1.00 34.34 268 ALA A C 1
ATOM 2018 O O . ALA A 1 268 ? 11.657 33.382 -12.295 1.00 34.34 268 ALA A O 1
ATOM 2019 N N . ALA A 1 269 ? 13.696 32.609 -11.797 1.00 37.00 269 ALA A N 1
ATOM 2020 C CA . ALA A 1 269 ? 14.432 33.568 -12.626 1.00 37.00 269 ALA A CA 1
ATOM 2021 C C . ALA A 1 269 ? 15.319 32.915 -13.696 1.00 37.00 269 ALA A C 1
ATOM 2023 O O . ALA A 1 269 ? 16.283 33.521 -14.150 1.00 37.00 269 ALA A O 1
ATOM 2024 N N . ILE A 1 270 ? 14.997 31.698 -14.130 1.00 39.12 270 ILE A N 1
ATOM 2025 C CA . ILE A 1 270 ? 15.534 31.155 -15.378 1.00 39.12 270 ILE A CA 1
ATOM 2026 C C . ILE A 1 270 ? 14.340 30.510 -16.086 1.00 39.12 270 ILE A C 1
ATOM 2028 O O . ILE A 1 270 ? 13.657 29.691 -15.484 1.00 39.12 270 ILE A O 1
ATOM 2032 N N . PHE A 1 271 ? 14.059 30.928 -17.323 1.00 40.72 271 PHE A N 1
ATOM 2033 C CA . PHE A 1 271 ? 12.933 30.515 -18.186 1.00 40.72 271 PHE A CA 1
ATOM 2034 C C . PHE A 1 271 ? 11.614 31.300 -18.085 1.00 40.72 271 PHE A C 1
ATOM 2036 O O . PHE A 1 271 ? 10.541 30.774 -18.366 1.00 40.72 271 PHE A O 1
ATOM 2043 N N . ALA A 1 272 ? 11.697 32.610 -17.846 1.00 38.53 272 ALA A N 1
ATOM 2044 C CA . ALA A 1 272 ? 10.788 33.541 -18.516 1.00 38.53 272 ALA A CA 1
ATOM 2045 C C . ALA A 1 272 ? 11.423 33.946 -19.858 1.00 38.53 272 ALA A C 1
ATOM 2047 O O . ALA A 1 272 ? 12.249 34.852 -19.905 1.00 38.53 272 ALA A O 1
ATOM 2048 N N . GLY A 1 273 ? 11.081 33.243 -20.940 1.00 35.00 273 GLY A N 1
ATOM 2049 C CA . GLY A 1 273 ? 11.460 33.650 -22.295 1.00 35.00 273 GLY A CA 1
ATOM 2050 C C . GLY A 1 273 ? 11.780 32.484 -23.216 1.00 35.00 273 GLY A C 1
ATOM 2051 O O . GLY A 1 273 ? 12.934 32.109 -23.336 1.00 35.00 273 GLY A O 1
ATOM 2052 N N . PHE A 1 274 ? 10.753 31.904 -23.835 1.00 38.06 274 PHE A N 1
ATOM 2053 C CA . PHE A 1 274 ? 10.618 31.806 -25.295 1.00 38.06 274 PHE A CA 1
ATOM 2054 C C . PHE A 1 274 ? 9.351 31.002 -25.600 1.00 38.06 274 PHE A C 1
ATOM 2056 O O . PHE A 1 274 ? 9.324 29.777 -25.582 1.00 38.06 274 PHE A O 1
ATOM 2063 N N . GLY A 1 275 ? 8.266 31.733 -25.831 1.00 32.75 275 GLY A N 1
ATOM 2064 C CA . GLY A 1 275 ? 6.973 31.186 -26.204 1.00 32.75 275 GLY A CA 1
ATOM 2065 C C . GLY A 1 275 ? 6.058 32.316 -26.649 1.00 32.75 275 GLY A C 1
ATOM 2066 O O . GLY A 1 275 ? 5.208 32.755 -25.885 1.00 32.75 275 GLY A O 1
ATOM 2067 N N . ALA A 1 276 ? 6.258 32.808 -27.870 1.00 32.50 276 ALA A N 1
ATOM 2068 C CA . ALA A 1 276 ? 5.239 33.551 -28.600 1.00 32.50 276 ALA A CA 1
ATOM 2069 C C . ALA A 1 276 ? 5.352 33.204 -30.089 1.00 32.50 276 ALA A C 1
ATOM 2071 O O . ALA A 1 276 ? 6.395 33.379 -30.714 1.00 32.50 276 ALA A O 1
ATOM 2072 N N . ALA A 1 277 ? 4.265 32.639 -30.602 1.00 35.84 277 ALA A N 1
ATOM 2073 C CA . ALA A 1 277 ? 4.047 32.229 -31.977 1.00 35.84 277 ALA A CA 1
ATOM 2074 C C . ALA A 1 277 ? 3.988 33.418 -32.952 1.00 35.84 277 ALA A C 1
ATOM 2076 O O . ALA A 1 277 ? 3.703 34.546 -32.555 1.00 35.84 277 ALA A O 1
ATOM 2077 N N . GLY A 1 278 ? 4.158 33.135 -34.247 1.00 29.62 278 GLY A N 1
ATOM 2078 C CA . GLY A 1 278 ? 3.917 34.104 -35.314 1.00 29.62 278 GLY A CA 1
ATOM 2079 C C . GLY A 1 278 ? 4.047 33.512 -36.714 1.00 29.62 278 GLY A C 1
ATOM 2080 O O . GLY A 1 278 ? 4.964 33.861 -37.445 1.00 29.62 278 GLY A O 1
ATOM 2081 N N . VAL A 1 279 ? 3.127 32.619 -37.092 1.00 43.84 279 VAL A N 1
ATOM 2082 C CA . VAL A 1 279 ? 2.825 32.349 -38.506 1.00 43.84 279 VAL A CA 1
ATOM 2083 C C . VAL A 1 279 ? 2.119 33.585 -39.068 1.00 43.84 279 VAL A C 1
ATOM 2085 O O . VAL A 1 279 ? 1.059 33.956 -38.570 1.00 43.84 279 VAL A O 1
ATOM 2088 N N . ALA A 1 280 ? 2.675 34.202 -40.108 1.00 45.50 280 ALA A N 1
ATOM 2089 C CA . ALA A 1 280 ? 1.949 35.137 -40.961 1.00 45.50 280 ALA A CA 1
ATOM 2090 C C . ALA A 1 280 ? 2.451 35.015 -42.403 1.00 45.50 280 ALA A C 1
ATOM 2092 O O . ALA A 1 280 ? 3.591 35.352 -42.716 1.00 45.50 280 ALA A O 1
ATOM 2093 N N . SER A 1 281 ? 1.566 34.512 -43.262 1.00 42.25 281 SER A N 1
ATOM 2094 C CA . SER A 1 281 ? 1.657 34.546 -44.717 1.00 42.25 281 SER A CA 1
ATOM 2095 C C . SER A 1 281 ? 1.791 35.978 -45.227 1.00 42.25 281 SER A C 1
ATOM 2097 O O . SER A 1 281 ? 1.034 36.829 -44.757 1.00 42.25 281 SER A O 1
ATOM 2099 N N . ARG A 1 282 ? 2.635 36.199 -46.240 1.00 52.31 282 ARG A N 1
ATOM 2100 C CA . ARG A 1 282 ? 2.295 36.820 -47.536 1.00 52.31 282 ARG A CA 1
ATOM 2101 C C . ARG A 1 282 ? 3.309 36.386 -48.583 1.00 52.31 282 ARG A C 1
ATOM 2103 O O . ARG A 1 282 ? 4.503 36.320 -48.226 1.00 52.31 282 ARG A O 1
#

Secondary structure (DSSP, 8-state):
-----PPP-HHHHHHHHTHHHHHTSHHHHHTTTSHHHHHHHHHHHHHHHHHH-TT--HHHHHHHHHHHHHHHHHHHHH-----HHHHHHHHTHHHHHTSHHHHT--HHHHHHHHHHHHHHHHHHH-TT--HHHHHHHHHHHHHHHHHHHHHHHHHHT----------------------S-S-----HHHHHHHHT-----S--HHHHHHHHHHHHHHHHHH-TT--HHHHHHHHHHHHHHHHHHTT--------S-S-TT-TTS----S------------

Radius of gyration: 29.57 Å; chains: 1; bounding box: 80×49×97 Å

Sequence (282 aa):
MTQKYATDKKNLKDEHEADSDFENSPEFQNAAGTPEAEAYKKALEDAKKVLNDPNATQAQVDEALRKLRDAKNALVNSHKTDKSSLQNEADDDPVFRNGVPYLIAGSPEVDDYNQALNEARLVLSDPHATQAQVDAALRKLRETKQRIIDKFNTRGNGFDGYVPNAGGHEGDGYANNANANANAVDKSALQAEINNALNVRGNSVAAQAYKKALAEAKRVLADANATQAQVDAAVKQLRDAKAAVNGFGGNHKIAKTGASTGLFAGLAAIFAGFGAAGVASR

pLDDT: mean 72.0, std 22.3, range [25.03, 98.44]